Protein AF-A0A7M7PSG8-F1 (afdb_monomer)

Organism: Strongylocentrotus purpuratus (NCBI:txid7668)

Structure (mmCIF, N/CA/C/O backbone):
data_AF-A0A7M7PSG8-F1
#
_entry.id   AF-A0A7M7PSG8-F1
#
loop_
_atom_site.group_PDB
_atom_site.id
_atom_site.type_symbol
_atom_site.label_atom_id
_atom_site.label_alt_id
_atom_site.label_comp_id
_atom_site.label_asym_id
_atom_site.label_entity_id
_atom_site.label_seq_id
_atom_site.pdbx_PDB_ins_code
_atom_site.Cartn_x
_atom_site.Cartn_y
_atom_site.Cartn_z
_atom_site.occupancy
_atom_site.B_iso_or_equiv
_atom_site.auth_seq_id
_atom_site.auth_comp_id
_atom_site.auth_asym_id
_atom_site.auth_atom_id
_atom_site.pdbx_PDB_model_num
ATOM 1 N N . MET A 1 1 ? -43.883 -1.038 17.846 1.00 36.47 1 MET A N 1
ATOM 2 C CA . MET A 1 1 ? -43.974 -2.442 17.389 1.00 36.47 1 MET A CA 1
ATOM 3 C C . MET A 1 1 ? -43.883 -2.380 15.873 1.00 36.47 1 MET A C 1
ATOM 5 O O . MET A 1 1 ? -44.804 -1.857 15.279 1.00 36.47 1 MET A O 1
ATOM 9 N N . THR A 1 2 ? -42.788 -2.682 15.191 1.00 31.97 2 THR A N 1
ATOM 10 C CA . THR A 1 2 ? -41.686 -3.614 15.451 1.00 31.97 2 THR A CA 1
ATOM 11 C C . THR A 1 2 ? -40.400 -3.038 14.852 1.00 31.97 2 THR A C 1
ATOM 13 O O . THR A 1 2 ? -40.347 -2.702 13.673 1.00 31.97 2 THR A O 1
ATOM 16 N N . SER A 1 3 ? -39.379 -2.904 15.690 1.00 31.52 3 SER A N 1
ATOM 17 C CA . SER A 1 3 ? -37.982 -2.708 15.311 1.00 31.52 3 SER A CA 1
ATOM 18 C C . SER A 1 3 ? -37.489 -3.936 14.541 1.00 31.52 3 SER A C 1
ATOM 20 O O . SER A 1 3 ? -37.516 -5.030 15.099 1.00 31.52 3 SER A O 1
ATOM 22 N N . ASN A 1 4 ? -37.041 -3.755 13.297 1.00 33.62 4 ASN A N 1
ATOM 23 C CA . ASN A 1 4 ? -36.234 -4.738 12.568 1.00 33.62 4 ASN A CA 1
ATOM 24 C C . ASN A 1 4 ? -34.754 -4.514 12.930 1.00 33.62 4 ASN A C 1
ATOM 26 O O . ASN A 1 4 ? -34.226 -3.466 12.557 1.00 33.62 4 ASN A O 1
ATOM 30 N N . PRO A 1 5 ? -34.067 -5.443 13.619 1.00 39.59 5 PRO A N 1
ATOM 31 C CA . PRO A 1 5 ? -32.661 -5.297 13.981 1.00 39.59 5 PRO A CA 1
ATOM 32 C C . PRO A 1 5 ? -31.728 -6.161 13.105 1.00 39.59 5 PRO A C 1
ATOM 34 O O . PRO A 1 5 ? -30.773 -6.730 13.617 1.00 39.59 5 PRO A O 1
ATOM 37 N N . GLU A 1 6 ? -31.977 -6.280 11.793 1.00 35.78 6 GLU A N 1
ATOM 38 C CA . GLU A 1 6 ? -31.218 -7.200 10.911 1.00 35.78 6 GLU A CA 1
ATOM 39 C C . GLU A 1 6 ? -30.657 -6.572 9.618 1.00 35.78 6 GLU A C 1
ATOM 41 O O . GLU A 1 6 ? -30.537 -7.249 8.601 1.00 35.78 6 GLU A O 1
ATOM 46 N N . ASN A 1 7 ? -30.273 -5.288 9.609 1.00 33.50 7 ASN A N 1
ATOM 47 C CA . ASN A 1 7 ? -29.555 -4.742 8.443 1.00 33.50 7 ASN A CA 1
ATOM 48 C C . ASN A 1 7 ? -28.612 -3.567 8.749 1.00 33.50 7 ASN A C 1
ATOM 50 O O . ASN A 1 7 ? -28.699 -2.525 8.105 1.00 33.50 7 ASN A O 1
ATOM 54 N N . ASN A 1 8 ? -27.708 -3.710 9.722 1.00 37.94 8 ASN A N 1
ATOM 55 C CA . ASN A 1 8 ? -26.639 -2.723 9.922 1.00 37.94 8 ASN A CA 1
ATOM 56 C C . ASN A 1 8 ? 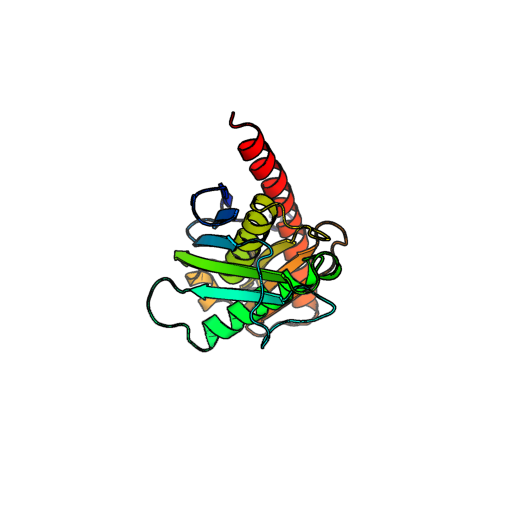-25.246 -3.363 9.896 1.00 37.94 8 ASN A C 1
ATOM 58 O O . ASN A 1 8 ? -24.502 -3.340 10.869 1.00 37.94 8 ASN A O 1
ATOM 62 N N . SER A 1 9 ? -24.897 -3.972 8.763 1.00 43.62 9 SER A N 1
ATOM 63 C CA . SER A 1 9 ? -23.499 -4.207 8.394 1.00 43.62 9 SER A CA 1
ATOM 64 C C . SER A 1 9 ? -23.164 -3.304 7.211 1.00 43.62 9 SER A C 1
ATOM 66 O O . SER A 1 9 ? -22.953 -3.776 6.091 1.00 43.62 9 SER A O 1
ATOM 68 N N . SER A 1 10 ? -23.210 -1.992 7.432 1.00 45.97 10 SER A N 1
ATOM 69 C CA . SER A 1 10 ? -22.807 -0.982 6.458 1.00 45.97 10 SER A CA 1
ATOM 70 C C . SER A 1 10 ? -21.2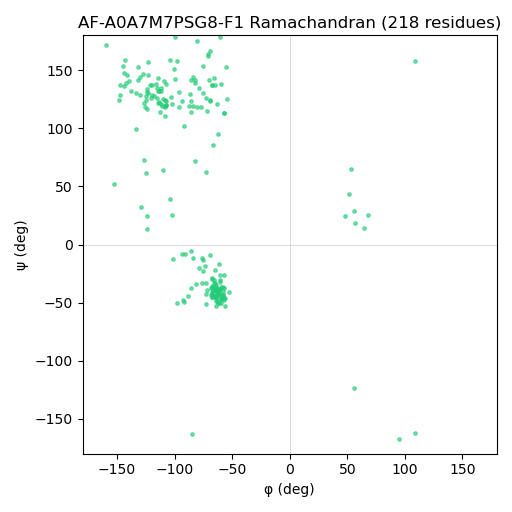97 -1.088 6.219 1.00 45.97 10 SER A C 1
ATOM 72 O O . SER A 1 10 ? -20.476 -0.408 6.824 1.00 45.97 10 SER A O 1
ATOM 74 N N . VAL A 1 11 ? -20.905 -1.975 5.299 1.00 58.72 11 VAL A N 1
ATOM 75 C CA . VAL A 1 11 ? -19.573 -1.969 4.672 1.00 58.72 11 VAL A CA 1
ATOM 76 C C . VAL A 1 11 ? -19.527 -0.788 3.697 1.00 58.72 11 VAL A C 1
ATOM 78 O O . VAL A 1 11 ? -19.460 -0.961 2.475 1.00 58.72 11 VAL A O 1
ATOM 81 N N . GLU A 1 12 ? -19.669 0.419 4.233 1.00 64.88 12 GLU A N 1
ATOM 82 C CA . GLU A 1 12 ? -19.549 1.669 3.498 1.00 64.88 12 GLU A CA 1
ATOM 83 C C . GLU A 1 12 ? -18.103 2.129 3.609 1.00 64.88 12 GLU A C 1
ATOM 85 O O . GLU A 1 12 ? -17.640 2.601 4.642 1.00 64.88 12 GLU A O 1
ATOM 90 N N . ILE A 1 13 ? -17.360 1.901 2.531 1.00 73.25 13 ILE A N 1
ATOM 91 C CA . ILE A 1 13 ? -16.012 2.433 2.378 1.00 73.25 13 ILE A CA 1
ATOM 92 C C . ILE A 1 13 ? -16.166 3.873 1.891 1.00 73.25 13 ILE A C 1
ATOM 94 O O . ILE A 1 13 ? -17.045 4.158 1.071 1.00 73.25 13 ILE A O 1
ATOM 98 N N . ARG A 1 14 ? -15.312 4.779 2.375 1.00 80.56 14 ARG A N 1
ATOM 99 C CA . ARG A 1 14 ? -15.268 6.161 1.884 1.00 80.56 14 ARG A CA 1
ATOM 100 C C . ARG A 1 14 ? -15.057 6.181 0.363 1.00 80.56 14 ARG A C 1
ATOM 102 O O . ARG A 1 14 ? -14.454 5.249 -0.174 1.00 80.56 14 ARG A O 1
ATOM 109 N N . PRO A 1 15 ? -15.521 7.230 -0.342 1.00 82.00 15 PRO A N 1
ATOM 110 C CA . PRO A 1 15 ? -15.367 7.314 -1.789 1.00 82.00 15 PRO A CA 1
ATOM 111 C C . PRO A 1 15 ? -13.898 7.155 -2.178 1.00 82.00 15 PRO A C 1
ATOM 113 O O . PRO A 1 15 ? -13.023 7.862 -1.670 1.00 82.00 15 PRO A O 1
ATOM 116 N N . ILE A 1 16 ? -13.651 6.195 -3.066 1.00 87.69 16 ILE A N 1
ATOM 117 C CA . ILE A 1 16 ? -12.320 5.865 -3.553 1.00 87.69 16 ILE A CA 1
ATOM 118 C C . ILE A 1 16 ? -12.094 6.599 -4.873 1.00 87.69 16 ILE A C 1
ATOM 120 O O . ILE A 1 16 ? -12.928 6.571 -5.778 1.00 87.69 16 ILE A O 1
ATOM 124 N N . GLY A 1 17 ? -10.952 7.265 -4.975 1.00 86.62 17 GLY A N 1
ATOM 125 C CA . GLY A 1 17 ? -10.461 7.909 -6.179 1.00 86.62 17 GLY A CA 1
ATOM 126 C C . GLY A 1 17 ? -9.047 7.440 -6.483 1.00 86.62 17 GLY A C 1
ATOM 127 O O . GLY A 1 17 ? -8.248 7.182 -5.586 1.00 86.62 17 GLY A O 1
ATOM 128 N N . SER A 1 18 ? -8.712 7.343 -7.763 1.00 86.44 18 SER A N 1
ATOM 129 C CA . SER A 1 18 ? -7.340 7.088 -8.180 1.00 86.44 18 SER A CA 1
ATOM 130 C C . SER A 1 18 ? -7.008 7.870 -9.431 1.00 86.44 18 SER A C 1
ATOM 132 O O . SER A 1 18 ? -7.805 7.919 -10.369 1.00 86.44 18 SER A O 1
ATOM 134 N N . LEU A 1 19 ? -5.803 8.418 -9.460 1.00 86.56 19 LEU A N 1
ATOM 135 C CA . LEU A 1 19 ? -5.201 9.010 -10.642 1.00 86.56 19 LEU A CA 1
ATOM 136 C C . LEU A 1 19 ? -3.908 8.251 -10.919 1.00 86.56 19 LEU A C 1
ATOM 138 O O . LEU A 1 19 ? -3.078 8.100 -10.032 1.00 86.56 19 LEU A O 1
ATOM 142 N N . GLN A 1 20 ? -3.744 7.743 -12.131 1.00 84.19 20 GLN A N 1
ATOM 143 C CA . GLN A 1 20 ? -2.541 7.019 -12.542 1.00 84.19 20 GLN A CA 1
ATOM 144 C C . GLN A 1 20 ? -1.667 7.912 -13.428 1.00 84.19 20 GLN A C 1
ATOM 146 O O . GLN A 1 20 ? -2.150 8.904 -13.977 1.00 84.19 20 GLN A O 1
ATOM 151 N N . SER A 1 21 ? -0.379 7.580 -13.528 1.00 81.00 21 SER A N 1
ATOM 152 C CA . SER A 1 21 ? 0.613 8.266 -14.371 1.00 81.00 21 SER A CA 1
ATOM 153 C C . SER A 1 21 ? 0.651 9.788 -14.166 1.00 81.00 21 SER A C 1
ATOM 155 O O . SER A 1 21 ? 0.703 10.568 -15.112 1.00 81.00 21 SER A O 1
ATOM 157 N N . CYS A 1 22 ? 0.605 10.231 -12.908 1.00 75.81 22 CYS A N 1
ATOM 158 C CA . CYS A 1 22 ? 0.579 11.654 -12.561 1.00 75.81 22 CYS A CA 1
ATOM 159 C C . CYS A 1 22 ? 1.945 12.345 -12.708 1.00 75.81 22 CYS A C 1
ATOM 161 O O . CYS A 1 22 ? 2.004 13.568 -12.820 1.00 75.81 22 CYS A O 1
ATOM 163 N N . ILE A 1 23 ? 3.044 11.585 -12.662 1.00 83.00 23 ILE A N 1
ATOM 164 C CA . ILE A 1 23 ? 4.414 12.104 -12.752 1.00 83.00 23 ILE A CA 1
ATOM 165 C C . ILE A 1 23 ? 5.108 11.486 -13.965 1.00 83.00 23 ILE A C 1
ATOM 167 O O . ILE A 1 23 ? 5.030 10.282 -14.168 1.00 83.00 23 ILE A O 1
ATOM 171 N N . SER A 1 24 ? 5.852 12.302 -14.715 1.00 78.00 24 SER A N 1
ATOM 172 C CA . SER A 1 24 ? 6.581 11.891 -15.924 1.00 78.00 24 SER A CA 1
ATOM 173 C C . SER A 1 24 ? 7.966 11.275 -15.689 1.00 78.00 24 SER A C 1
ATOM 175 O O . SER A 1 24 ? 8.571 10.777 -16.629 1.00 78.00 24 SER A O 1
ATOM 177 N N . LYS A 1 25 ? 8.517 11.366 -14.471 1.00 82.62 25 LYS A N 1
ATOM 178 C CA . LYS A 1 25 ? 9.878 10.888 -14.154 1.00 82.62 25 LYS A CA 1
ATOM 179 C C . LYS A 1 25 ? 9.950 9.418 -13.718 1.00 82.62 25 LYS A C 1
ATOM 181 O O . LYS A 1 25 ? 10.905 8.767 -14.122 1.00 82.62 25 LYS A O 1
ATOM 186 N N . PRO A 1 26 ? 9.064 8.922 -12.835 1.00 85.81 26 PRO A N 1
ATOM 187 C CA . PRO A 1 26 ? 9.038 7.511 -12.464 1.00 85.81 26 PRO A CA 1
ATOM 188 C C . PRO A 1 26 ? 8.424 6.669 -13.584 1.00 85.81 26 PRO A C 1
ATOM 190 O O . PRO A 1 26 ? 7.571 7.166 -14.318 1.00 85.81 26 PRO A O 1
ATOM 193 N N . ASP A 1 27 ? 8.797 5.393 -13.653 1.00 89.06 27 ASP A N 1
ATOM 194 C CA . ASP A 1 27 ? 8.242 4.440 -14.623 1.00 89.06 27 ASP A CA 1
ATOM 195 C C . ASP A 1 27 ? 6.753 4.166 -14.372 1.00 89.06 27 ASP A C 1
ATOM 197 O O . ASP A 1 27 ? 5.990 3.949 -15.308 1.00 89.06 27 ASP A O 1
ATOM 201 N N . GLY A 1 28 ? 6.321 4.233 -13.109 1.00 89.81 28 GLY A N 1
ATOM 202 C CA . GLY A 1 28 ? 4.907 4.222 -12.752 1.00 89.81 28 GLY A CA 1
ATOM 203 C C . GLY A 1 28 ? 4.600 5.170 -11.609 1.00 89.81 28 GLY A C 1
ATOM 204 O O . GLY A 1 28 ? 5.390 5.368 -10.684 1.00 89.81 28 GLY A O 1
ATOM 205 N N . SER A 1 29 ? 3.420 5.774 -11.651 1.00 92.31 29 SER A N 1
ATOM 206 C CA . SER A 1 29 ? 2.935 6.593 -10.543 1.00 92.31 29 SER A CA 1
ATOM 207 C C . SER A 1 29 ? 1.436 6.440 -10.367 1.00 92.31 29 SER A C 1
ATOM 209 O O . SER A 1 29 ? 0.697 6.233 -11.329 1.00 92.31 29 SER A O 1
ATOM 211 N N . ALA A 1 30 ? 0.984 6.542 -9.125 1.00 92.50 30 ALA A N 1
ATOM 212 C CA . ALA A 1 30 ? -0.427 6.540 -8.794 1.00 92.50 30 ALA A CA 1
ATOM 213 C C . ALA A 1 30 ? -0.681 7.421 -7.574 1.00 92.50 30 ALA A C 1
ATOM 215 O O . ALA A 1 30 ? 0.056 7.382 -6.593 1.00 92.50 30 ALA A O 1
ATOM 216 N N . VAL A 1 31 ? -1.743 8.209 -7.631 1.00 92.69 31 VAL A N 1
ATOM 217 C CA . VAL A 1 31 ? -2.348 8.867 -6.479 1.00 92.69 31 VAL A CA 1
ATOM 218 C C . VAL A 1 31 ? -3.595 8.077 -6.134 1.00 92.69 31 VAL A C 1
ATOM 220 O O . VAL A 1 31 ? -4.434 7.838 -7.001 1.00 92.69 31 VAL A O 1
ATOM 223 N N . PHE A 1 32 ? -3.704 7.669 -4.879 1.00 92.38 32 PHE A N 1
ATOM 224 C CA . PHE A 1 32 ? -4.887 7.022 -4.339 1.00 92.38 32 PHE A CA 1
ATOM 225 C C . PHE A 1 32 ? -5.498 7.933 -3.281 1.00 92.38 32 PHE A C 1
ATOM 227 O O . PHE A 1 32 ? -4.801 8.453 -2.404 1.00 92.38 32 PHE A O 1
ATOM 234 N N . THR A 1 33 ? -6.802 8.129 -3.390 1.00 90.88 33 THR A N 1
ATOM 235 C CA . THR A 1 33 ? -7.599 8.962 -2.504 1.00 90.88 33 THR A CA 1
ATOM 236 C C . THR A 1 33 ? -8.711 8.108 -1.929 1.00 90.88 33 THR A C 1
ATOM 238 O O . THR A 1 33 ? -9.416 7.414 -2.655 1.00 90.88 33 THR A O 1
ATOM 241 N N . GLN A 1 34 ? -8.865 8.156 -0.617 1.00 88.50 34 GLN A N 1
ATOM 242 C CA . GLN A 1 34 ? -9.886 7.432 0.114 1.00 88.50 34 GLN A CA 1
ATOM 243 C C . GLN A 1 34 ? -10.536 8.402 1.099 1.00 88.50 34 GLN A C 1
ATOM 245 O O . GLN A 1 34 ? -9.960 8.747 2.138 1.00 88.50 34 GLN A O 1
ATOM 250 N N . GLY A 1 35 ? -11.705 8.919 0.712 1.00 87.25 35 GLY A N 1
ATOM 251 C CA . GLY A 1 35 ? -12.292 10.103 1.339 1.00 87.25 35 GLY A CA 1
ATOM 252 C C . GLY A 1 35 ? -11.316 11.281 1.295 1.00 87.25 35 GLY A C 1
ATOM 253 O O . GLY A 1 35 ? -10.802 11.629 0.236 1.00 87.25 35 GLY A O 1
ATOM 254 N N . ASP A 1 36 ? -11.002 11.843 2.460 1.00 87.44 36 ASP A N 1
ATOM 255 C CA . ASP A 1 36 ? -10.055 12.958 2.590 1.00 87.44 36 ASP A CA 1
ATOM 256 C C . ASP A 1 36 ? -8.585 12.516 2.696 1.00 87.44 36 ASP A C 1
ATOM 258 O O . ASP A 1 36 ? -7.678 13.350 2.720 1.00 87.44 36 ASP A O 1
ATOM 262 N N . THR A 1 37 ? -8.315 11.209 2.769 1.00 89.88 37 THR A N 1
ATOM 263 C CA . THR A 1 37 ? -6.942 10.688 2.837 1.00 89.88 37 THR A CA 1
ATOM 264 C C . THR A 1 37 ? -6.400 10.532 1.432 1.00 89.88 37 THR A C 1
ATOM 266 O O . THR A 1 37 ? -6.988 9.825 0.622 1.00 89.88 37 THR A O 1
ATOM 269 N N . SER A 1 38 ? -5.271 11.164 1.132 1.00 92.12 38 SER A N 1
ATOM 270 C CA . SER A 1 38 ? -4.634 11.092 -0.184 1.00 92.12 38 SER A CA 1
ATOM 271 C C . SER A 1 38 ? -3.157 10.758 -0.051 1.00 92.12 38 SER A C 1
ATOM 273 O O . SER A 1 38 ? -2.414 11.416 0.686 1.00 92.12 38 SER A O 1
ATOM 275 N N . VAL A 1 39 ? -2.727 9.748 -0.800 1.00 93.94 39 VAL A N 1
ATOM 276 C CA . VAL A 1 39 ? -1.346 9.269 -0.836 1.00 93.94 39 VAL A CA 1
ATOM 277 C C . VAL A 1 39 ? -0.908 9.124 -2.284 1.00 93.94 39 VAL A C 1
ATOM 279 O O . VAL A 1 39 ? -1.665 8.691 -3.149 1.00 93.94 39 VAL A O 1
ATOM 282 N N . MET A 1 40 ? 0.340 9.485 -2.546 1.00 94.00 40 MET A N 1
ATOM 283 C CA . MET A 1 40 ? 0.977 9.335 -3.841 1.00 94.00 40 MET A CA 1
ATOM 284 C C . MET A 1 40 ? 2.067 8.279 -3.760 1.00 94.00 40 MET A C 1
ATOM 286 O O . MET A 1 40 ? 2.919 8.331 -2.881 1.00 94.00 40 MET A O 1
ATOM 290 N N . ALA A 1 41 ? 2.080 7.353 -4.705 1.00 94.44 41 ALA A N 1
ATOM 291 C CA . ALA A 1 41 ? 3.149 6.394 -4.889 1.00 94.44 41 ALA A CA 1
ATOM 292 C C . ALA A 1 41 ? 3.828 6.617 -6.242 1.00 94.44 41 ALA A C 1
ATOM 294 O O . ALA A 1 41 ? 3.180 6.848 -7.265 1.00 94.44 41 ALA A O 1
ATOM 295 N N . ALA A 1 42 ? 5.150 6.538 -6.235 1.00 94.00 42 ALA A N 1
ATOM 296 C CA . ALA A 1 42 ? 5.999 6.543 -7.411 1.00 94.00 42 ALA A CA 1
ATOM 297 C C . ALA A 1 42 ? 6.864 5.288 -7.375 1.00 94.00 42 ALA A C 1
ATOM 299 O O . ALA A 1 42 ? 7.467 4.976 -6.350 1.00 94.00 42 ALA A O 1
ATOM 300 N N . VAL A 1 43 ? 6.916 4.578 -8.487 1.00 93.50 43 VAL A N 1
ATOM 301 C CA . VAL A 1 43 ? 7.690 3.358 -8.649 1.00 93.50 43 VAL A CA 1
ATOM 302 C C . VAL A 1 43 ? 8.724 3.608 -9.727 1.00 93.50 43 VAL A C 1
ATOM 304 O O . VAL A 1 43 ? 8.406 4.058 -10.828 1.00 93.50 43 VAL A O 1
ATOM 307 N N . TYR A 1 44 ? 9.964 3.316 -9.377 1.00 90.62 44 TYR A N 1
ATOM 308 C CA . TYR A 1 44 ? 11.081 3.249 -10.294 1.00 90.62 44 TYR A CA 1
ATOM 309 C C . TYR A 1 44 ? 11.330 1.770 -10.551 1.00 90.62 44 TYR A C 1
ATOM 311 O O . TYR A 1 44 ? 11.504 0.983 -9.611 1.00 90.62 44 TYR A O 1
ATOM 319 N N . GLY A 1 45 ? 11.226 1.408 -11.823 1.00 76.56 45 GLY A N 1
ATOM 320 C CA . GLY A 1 45 ? 11.299 0.053 -12.331 1.00 76.56 45 GLY A CA 1
ATOM 321 C C . GLY A 1 45 ? 12.640 -0.610 -12.032 1.00 76.56 45 GLY A C 1
ATOM 322 O O . GLY A 1 45 ? 13.521 -0.001 -11.422 1.00 76.56 45 GLY A O 1
ATOM 323 N N . PRO A 1 46 ? 12.797 -1.883 -12.428 1.00 77.50 46 PRO A N 1
ATOM 324 C CA . PRO A 1 46 ? 13.970 -2.677 -12.091 1.00 77.50 46 PRO A CA 1
ATOM 325 C C . PRO A 1 46 ? 15.236 -2.059 -12.700 1.00 77.50 46 PRO A C 1
ATOM 327 O O . PRO A 1 46 ? 15.570 -2.294 -13.858 1.00 77.50 46 PRO A O 1
ATOM 330 N N . GLY A 1 47 ? 15.929 -1.252 -11.902 1.00 82.12 47 GLY A N 1
ATOM 331 C CA . GLY A 1 47 ? 17.185 -0.600 -12.248 1.00 82.12 47 GLY A CA 1
ATOM 332 C C . GLY A 1 47 ? 18.388 -1.343 -11.679 1.00 82.12 47 GLY A C 1
ATOM 333 O O . GLY A 1 47 ? 18.248 -2.338 -10.963 1.00 82.12 47 GLY A O 1
ATOM 334 N N . ASP A 1 48 ? 19.584 -0.836 -11.973 1.00 74.88 48 ASP A N 1
ATOM 335 C CA . ASP A 1 48 ? 20.822 -1.395 -11.435 1.00 74.88 48 ASP A CA 1
ATOM 336 C C . ASP A 1 48 ? 20.940 -1.134 -9.934 1.00 74.88 48 ASP A C 1
ATOM 338 O O . ASP A 1 48 ? 20.929 0.008 -9.458 1.00 74.88 48 ASP A O 1
ATOM 342 N N . VAL A 1 49 ? 21.114 -2.213 -9.174 1.00 76.94 49 VAL A N 1
ATOM 343 C CA . VAL A 1 49 ? 21.307 -2.116 -7.733 1.00 76.94 49 VAL A CA 1
ATOM 344 C C . VAL A 1 49 ? 22.778 -1.852 -7.410 1.00 76.94 49 VAL A C 1
ATOM 346 O O . VAL A 1 49 ? 23.699 -2.384 -8.034 1.00 76.94 49 VAL A O 1
ATOM 349 N N . LYS A 1 50 ? 23.033 -1.052 -6.370 1.00 73.00 50 LYS A N 1
ATOM 350 C CA . LYS A 1 50 ? 24.399 -0.886 -5.853 1.00 73.00 50 LYS A CA 1
ATOM 351 C C . LYS A 1 50 ? 24.937 -2.251 -5.403 1.00 73.00 50 LYS A C 1
ATOM 353 O O . LYS A 1 50 ? 24.224 -2.952 -4.682 1.00 73.00 50 LYS A O 1
ATOM 358 N N . PRO A 1 51 ? 26.207 -2.591 -5.697 1.00 64.81 51 PRO A N 1
ATOM 359 C CA . PRO A 1 51 ? 26.764 -3.922 -5.432 1.00 64.81 51 PRO A CA 1
ATOM 360 C C . PRO A 1 51 ? 26.673 -4.328 -3.955 1.00 64.81 51 PRO A C 1
ATOM 362 O O . PRO A 1 51 ? 26.544 -5.501 -3.638 1.00 64.81 51 PRO A O 1
ATOM 365 N N . ASN A 1 52 ? 26.646 -3.352 -3.043 1.00 71.75 52 ASN A N 1
ATOM 366 C CA . ASN A 1 52 ? 26.558 -3.586 -1.602 1.00 71.75 52 ASN A CA 1
ATOM 367 C C . ASN A 1 52 ? 25.156 -4.003 -1.103 1.00 71.75 52 ASN A C 1
ATOM 369 O O . ASN A 1 52 ? 25.005 -4.405 0.045 1.00 71.75 52 ASN A O 1
ATOM 373 N N . LYS A 1 53 ? 24.113 -3.848 -1.928 1.00 69.81 53 LYS A N 1
ATOM 374 C CA . LYS A 1 53 ? 22.721 -4.241 -1.629 1.00 69.81 53 LYS A CA 1
ATOM 375 C C . LYS A 1 53 ? 22.154 -5.190 -2.690 1.00 69.81 53 LYS A C 1
ATOM 377 O O . LYS A 1 53 ? 20.940 -5.388 -2.754 1.00 69.81 53 LYS A O 1
ATOM 382 N N . ALA A 1 54 ? 23.028 -5.728 -3.539 1.00 68.12 54 ALA A N 1
ATOM 383 C CA . ALA A 1 54 ? 22.654 -6.637 -4.601 1.00 68.12 54 ALA A CA 1
ATOM 384 C C . ALA A 1 54 ? 22.378 -8.020 -4.025 1.00 68.12 54 ALA A C 1
ATOM 386 O O . ALA A 1 54 ? 23.275 -8.660 -3.478 1.00 68.12 54 ALA A O 1
ATOM 387 N N . LEU A 1 55 ? 21.145 -8.490 -4.176 1.00 74.25 55 LEU A N 1
ATOM 388 C CA . LEU A 1 55 ? 20.834 -9.898 -3.999 1.00 74.25 55 LEU A CA 1
ATOM 389 C C . LEU A 1 55 ? 21.074 -10.602 -5.339 1.00 74.25 55 LEU A C 1
ATOM 391 O O . LEU A 1 55 ? 20.638 -10.137 -6.394 1.00 74.25 55 LEU A O 1
ATOM 395 N N . MET A 1 56 ? 21.829 -11.700 -5.307 1.00 69.12 56 MET A N 1
ATOM 396 C CA . MET A 1 56 ? 22.197 -12.431 -6.525 1.00 69.12 56 MET A CA 1
ATOM 397 C C . MET A 1 56 ? 21.003 -13.196 -7.108 1.00 69.12 56 MET A C 1
ATOM 399 O O . MET A 1 56 ? 20.860 -13.261 -8.325 1.00 69.12 56 MET A O 1
ATOM 403 N N . ASP A 1 57 ? 20.113 -13.682 -6.238 1.00 76.88 57 ASP A N 1
ATOM 404 C CA . ASP A 1 57 ? 19.010 -14.575 -6.612 1.00 76.88 57 ASP A CA 1
ATOM 405 C C . ASP A 1 57 ? 17.648 -13.870 -6.731 1.00 76.88 57 ASP A C 1
ATOM 407 O O . ASP A 1 57 ? 16.680 -14.467 -7.204 1.00 76.88 57 ASP A O 1
ATOM 411 N N . LYS A 1 58 ? 17.534 -12.620 -6.260 1.00 80.31 58 LYS A N 1
ATOM 412 C CA . LYS A 1 58 ? 16.263 -11.881 -6.177 1.00 80.31 58 LYS A CA 1
ATOM 413 C C . LYS A 1 58 ? 16.455 -10.391 -6.439 1.00 80.31 58 LYS A C 1
ATOM 415 O O . LYS A 1 58 ? 17.518 -9.845 -6.158 1.00 80.31 58 LYS A O 1
ATOM 420 N N . ALA A 1 59 ? 15.404 -9.731 -6.911 1.00 82.75 59 ALA A N 1
ATOM 421 C CA . ALA A 1 59 ? 15.335 -8.278 -6.961 1.00 82.75 59 ALA A CA 1
ATOM 422 C C . ALA A 1 59 ? 15.279 -7.676 -5.547 1.00 82.75 59 ALA A C 1
ATOM 424 O O . ALA A 1 59 ? 14.530 -8.151 -4.689 1.00 82.75 59 ALA A O 1
ATOM 425 N N . THR A 1 60 ? 16.030 -6.602 -5.315 1.00 85.56 60 THR A N 1
ATOM 426 C CA . THR A 1 60 ? 15.998 -5.855 -4.052 1.00 85.56 60 THR A CA 1
ATOM 427 C C . THR A 1 60 ? 14.854 -4.843 -4.082 1.00 85.56 60 THR A C 1
ATOM 429 O O . THR A 1 60 ? 14.850 -3.934 -4.910 1.00 85.56 60 THR A O 1
ATOM 432 N N . VAL A 1 61 ? 13.896 -4.960 -3.160 1.00 89.25 61 VAL A N 1
ATOM 433 C CA . VAL A 1 61 ? 12.780 -4.009 -3.038 1.00 89.25 61 VAL A CA 1
ATOM 434 C C . VAL A 1 61 ? 13.103 -2.964 -1.971 1.00 89.25 61 VAL A C 1
ATOM 436 O O . VAL A 1 61 ? 13.267 -3.278 -0.783 1.00 89.25 61 VAL A O 1
ATOM 439 N N . THR A 1 62 ? 13.174 -1.698 -2.376 1.00 90.25 62 THR A N 1
ATOM 440 C CA . THR A 1 62 ? 13.287 -0.576 -1.441 1.00 90.25 62 THR A CA 1
ATOM 441 C C . THR A 1 62 ? 11.986 0.194 -1.422 1.00 90.25 62 THR A C 1
ATOM 443 O O . THR A 1 62 ? 11.542 0.699 -2.442 1.00 90.25 62 THR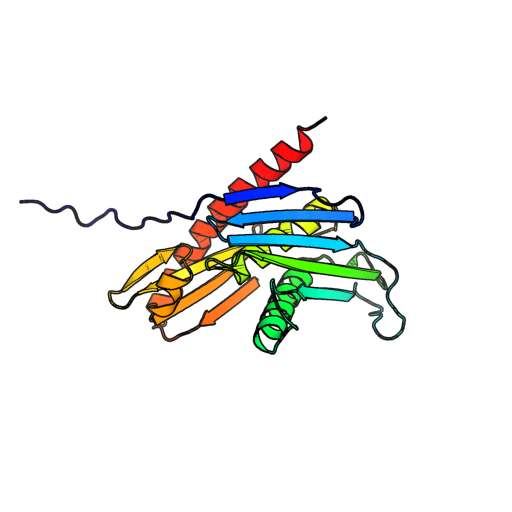 A O 1
ATOM 446 N N . VAL A 1 63 ? 11.401 0.352 -0.240 1.00 92.62 63 VAL A N 1
ATOM 447 C CA . VAL A 1 63 ? 10.313 1.309 -0.032 1.00 92.62 63 VAL A CA 1
ATOM 448 C C . VAL A 1 63 ? 10.861 2.476 0.767 1.00 92.62 63 VAL A C 1
ATOM 450 O O . VAL A 1 63 ? 11.633 2.254 1.695 1.00 92.62 63 VAL A O 1
ATOM 453 N N . THR A 1 64 ? 10.492 3.700 0.401 1.00 92.31 64 THR A N 1
ATOM 454 C CA . THR A 1 64 ? 10.766 4.912 1.182 1.00 92.31 64 THR A CA 1
ATOM 455 C C . THR A 1 64 ? 9.453 5.619 1.467 1.00 92.31 64 THR A C 1
ATOM 457 O O . THR A 1 64 ? 8.791 6.080 0.535 1.00 92.31 64 THR A O 1
ATOM 460 N N . TYR A 1 65 ? 9.091 5.728 2.745 1.00 92.50 65 TYR A N 1
ATOM 461 C CA . TYR A 1 65 ? 7.914 6.489 3.161 1.00 92.50 65 TYR A CA 1
ATOM 462 C C . TYR A 1 65 ? 8.301 7.925 3.525 1.00 92.50 65 TYR A C 1
ATOM 464 O O . TYR A 1 65 ? 9.145 8.157 4.401 1.00 92.50 65 TYR A O 1
ATOM 472 N N . LYS A 1 66 ? 7.661 8.891 2.867 1.00 91.12 66 LYS A N 1
ATOM 473 C CA . LYS A 1 66 ? 7.840 10.321 3.100 1.00 91.12 66 LYS A CA 1
ATOM 474 C C . LYS A 1 66 ? 6.560 10.922 3.693 1.00 91.12 66 LYS A C 1
ATOM 476 O O . LYS A 1 66 ? 5.539 10.967 3.000 1.00 91.12 66 LYS A O 1
ATOM 481 N N . PRO A 1 67 ? 6.599 11.396 4.951 1.00 88.56 67 PRO A N 1
ATOM 482 C CA . PRO A 1 67 ? 5.458 12.071 5.557 1.00 88.56 67 PRO A CA 1
ATOM 483 C C . PRO A 1 67 ? 5.215 13.442 4.909 1.00 88.56 67 PRO A C 1
ATOM 485 O O . PRO A 1 67 ? 6.081 13.986 4.215 1.00 88.56 67 PRO A O 1
ATOM 488 N N . LYS A 1 68 ? 4.042 14.031 5.172 1.00 85.19 68 LYS A N 1
ATOM 489 C CA . LYS A 1 68 ? 3.685 15.375 4.687 1.00 85.19 68 LYS A CA 1
ATOM 490 C C . LYS A 1 68 ? 4.604 16.465 5.253 1.00 85.19 68 LYS A C 1
ATOM 492 O O . LYS A 1 68 ? 4.951 17.413 4.554 1.00 85.19 68 LYS A O 1
ATOM 497 N N . ILE A 1 69 ? 4.970 16.351 6.532 1.00 82.75 69 ILE A N 1
ATOM 498 C CA . ILE A 1 69 ? 5.777 17.336 7.261 1.00 82.75 69 ILE A CA 1
ATOM 499 C C . ILE A 1 69 ? 6.805 16.596 8.119 1.00 82.75 69 ILE A C 1
ATOM 501 O O . ILE A 1 69 ? 6.452 15.695 8.875 1.00 82.75 69 ILE A O 1
ATOM 505 N N . GLY A 1 70 ? 8.064 17.027 8.050 1.00 77.19 70 GLY A N 1
ATOM 506 C CA . GLY A 1 70 ? 9.128 16.560 8.938 1.00 77.19 70 GLY A CA 1
ATOM 507 C C . GLY A 1 70 ? 9.975 15.416 8.381 1.00 77.19 70 GLY A C 1
ATOM 508 O O . GLY A 1 70 ? 9.971 15.117 7.189 1.00 77.19 70 GLY A O 1
ATOM 509 N N . ILE A 1 71 ? 10.767 14.819 9.272 1.00 78.88 71 ILE A N 1
ATOM 510 C CA . ILE A 1 71 ? 11.698 13.725 8.977 1.00 78.88 71 ILE A CA 1
ATOM 511 C C . ILE A 1 71 ? 11.034 12.410 9.393 1.00 78.88 71 ILE A C 1
ATOM 513 O O . ILE A 1 71 ? 10.367 12.365 10.424 1.00 78.88 71 ILE A O 1
ATOM 517 N N . SER A 1 72 ? 11.241 11.337 8.625 1.00 79.50 72 SER A N 1
ATOM 518 C CA . SER A 1 72 ? 10.702 10.009 8.940 1.00 79.50 72 SER A CA 1
ATOM 519 C C . SER A 1 72 ? 11.160 9.537 10.326 1.00 79.50 72 SER A C 1
ATOM 521 O O . SER A 1 72 ? 12.347 9.273 10.554 1.00 79.50 72 SER A O 1
ATOM 523 N N . GLY A 1 73 ? 10.207 9.427 11.251 1.00 84.56 73 GLY A N 1
ATOM 524 C CA . GLY A 1 73 ? 10.411 8.938 12.604 1.00 84.56 73 GLY A CA 1
ATOM 525 C C . GLY A 1 73 ? 10.345 7.414 12.691 1.00 84.56 73 GLY A C 1
ATOM 526 O O . GLY A 1 73 ? 10.462 6.681 11.706 1.00 84.56 73 GLY A O 1
ATOM 527 N N . VAL A 1 74 ? 10.174 6.907 13.913 1.00 86.81 74 VAL A N 1
ATOM 528 C CA . VAL A 1 74 ? 10.086 5.459 14.176 1.00 86.81 74 VAL A CA 1
ATOM 529 C C . VAL A 1 74 ? 8.793 4.869 13.606 1.00 86.81 74 VAL A C 1
ATOM 531 O O . VAL A 1 74 ? 8.814 3.762 13.068 1.00 86.81 74 VAL A O 1
ATOM 534 N N . ARG A 1 75 ? 7.682 5.615 13.678 1.00 84.06 75 ARG A N 1
ATOM 535 C CA . ARG A 1 75 ? 6.374 5.176 13.170 1.00 84.06 75 ARG A CA 1
ATOM 536 C C . ARG A 1 75 ? 6.385 5.060 11.650 1.00 84.06 75 ARG A C 1
ATOM 538 O O . ARG A 1 75 ? 5.976 4.037 11.114 1.00 84.06 75 ARG A O 1
ATOM 545 N N . GLU A 1 76 ? 6.939 6.055 10.969 1.00 87.81 76 GLU A N 1
ATOM 546 C CA . GLU A 1 76 ? 7.052 6.091 9.510 1.00 87.81 76 GLU A CA 1
ATOM 547 C C . GLU A 1 76 ? 7.965 4.970 9.008 1.00 87.81 76 GLU A C 1
ATOM 549 O O . GLU A 1 76 ? 7.641 4.303 8.030 1.00 87.81 76 GLU A O 1
ATOM 554 N N . LYS A 1 77 ? 9.062 4.677 9.720 1.00 88.81 77 LYS A N 1
ATOM 555 C CA . LYS A 1 77 ? 9.912 3.515 9.414 1.00 88.81 77 LYS A CA 1
ATOM 556 C C . LYS A 1 77 ? 9.194 2.179 9.617 1.00 88.81 77 LYS A C 1
ATOM 558 O O . LYS A 1 77 ? 9.485 1.227 8.896 1.00 88.81 77 LYS A O 1
ATOM 563 N N . ALA A 1 78 ? 8.287 2.077 10.588 1.00 89.75 78 ALA A N 1
ATOM 564 C CA . ALA A 1 78 ? 7.475 0.876 10.771 1.00 89.75 78 ALA A CA 1
ATOM 565 C C . ALA A 1 78 ? 6.479 0.693 9.612 1.00 89.75 78 ALA A C 1
ATOM 567 O O . ALA A 1 78 ? 6.380 -0.410 9.075 1.00 89.75 78 ALA A O 1
ATOM 568 N N . LEU A 1 79 ? 5.822 1.775 9.175 1.00 89.06 79 LEU A N 1
ATOM 569 C CA . LEU A 1 79 ? 4.965 1.779 7.983 1.00 89.06 79 LEU A CA 1
ATOM 570 C C . LEU A 1 79 ? 5.760 1.399 6.729 1.00 89.06 79 LEU A C 1
ATOM 572 O O . LEU A 1 79 ? 5.346 0.518 5.982 1.00 89.06 79 LEU A O 1
ATOM 576 N N . GLU A 1 80 ? 6.940 1.991 6.541 1.00 91.88 80 GLU A N 1
ATOM 577 C CA . GLU A 1 80 ? 7.833 1.680 5.424 1.00 91.88 80 GLU A CA 1
ATOM 578 C C . GLU A 1 80 ? 8.190 0.191 5.381 1.00 91.88 80 GLU A C 1
ATOM 580 O O . GLU A 1 80 ? 8.111 -0.429 4.323 1.00 91.88 80 GLU A O 1
ATOM 585 N N . ARG A 1 81 ? 8.552 -0.407 6.524 1.00 91.69 81 ARG A N 1
ATOM 586 C CA . ARG A 1 81 ? 8.845 -1.846 6.611 1.00 91.69 81 ARG A CA 1
ATOM 587 C C . ARG A 1 81 ? 7.631 -2.696 6.260 1.00 91.69 81 ARG A C 1
ATOM 589 O O . ARG A 1 81 ? 7.780 -3.704 5.582 1.00 91.69 81 ARG A O 1
ATOM 596 N N . MET A 1 82 ? 6.442 -2.298 6.697 1.00 91.81 82 MET A N 1
ATOM 597 C CA . MET A 1 82 ? 5.221 -3.045 6.413 1.00 91.81 82 MET A CA 1
ATOM 598 C C . MET A 1 82 ? 4.857 -3.005 4.929 1.00 91.81 82 MET A C 1
ATOM 600 O O . MET A 1 82 ? 4.575 -4.048 4.338 1.00 91.81 82 MET A O 1
ATOM 604 N N . ILE A 1 83 ? 4.931 -1.824 4.312 1.00 92.62 83 ILE A N 1
ATOM 605 C CA . ILE A 1 83 ? 4.711 -1.659 2.872 1.00 92.62 83 ILE A CA 1
ATOM 606 C C . ILE A 1 83 ? 5.777 -2.445 2.102 1.00 92.62 83 ILE A C 1
ATOM 608 O O . ILE A 1 83 ? 5.437 -3.190 1.191 1.00 92.62 83 ILE A O 1
ATOM 612 N N . ARG A 1 84 ? 7.049 -2.371 2.518 1.00 92.81 84 ARG A N 1
ATOM 613 C CA . ARG A 1 84 ? 8.151 -3.141 1.922 1.00 92.81 84 ARG A CA 1
ATOM 614 C C . ARG A 1 84 ? 7.892 -4.639 1.948 1.00 92.81 84 ARG A C 1
ATOM 616 O O . ARG A 1 84 ? 7.937 -5.254 0.892 1.00 92.81 84 ARG A O 1
ATOM 623 N N . ASN A 1 85 ? 7.573 -5.202 3.110 1.00 91.88 85 ASN A N 1
ATOM 624 C CA . ASN A 1 85 ? 7.309 -6.634 3.251 1.00 91.88 85 ASN A CA 1
ATOM 625 C C . ASN A 1 85 ? 6.102 -7.069 2.402 1.00 91.88 85 ASN A C 1
ATOM 627 O O . ASN A 1 85 ? 6.119 -8.136 1.789 1.00 91.88 85 ASN A O 1
ATOM 631 N N . THR A 1 86 ? 5.069 -6.222 2.336 1.00 91.62 86 THR A N 1
ATOM 632 C CA . THR A 1 86 ? 3.880 -6.467 1.509 1.00 91.62 86 THR A CA 1
ATOM 633 C C . THR A 1 86 ? 4.258 -6.486 0.027 1.00 91.62 86 THR A C 1
ATOM 635 O O . THR A 1 86 ? 4.009 -7.476 -0.653 1.00 91.62 86 THR A O 1
ATOM 638 N N . CYS A 1 87 ? 4.934 -5.447 -0.472 1.00 90.12 87 CYS A N 1
ATOM 639 C CA . CYS A 1 87 ? 5.371 -5.364 -1.866 1.00 90.12 87 CYS A CA 1
ATOM 640 C C . CYS A 1 87 ? 6.355 -6.483 -2.239 1.00 90.12 87 CYS A C 1
ATOM 642 O O . CYS A 1 87 ? 6.238 -7.057 -3.315 1.00 90.12 87 CYS A O 1
ATOM 644 N N . GLU A 1 88 ? 7.291 -6.838 -1.359 1.00 89.06 88 GLU A N 1
ATOM 645 C CA . GLU A 1 88 ? 8.266 -7.911 -1.596 1.00 89.06 88 GLU A CA 1
ATOM 646 C C . GLU A 1 88 ? 7.603 -9.288 -1.741 1.00 89.06 88 GLU A C 1
ATOM 648 O O . GLU A 1 88 ? 8.039 -10.101 -2.555 1.00 89.06 88 GLU A O 1
ATOM 653 N N . THR A 1 89 ? 6.521 -9.540 -0.998 1.00 88.62 89 THR A N 1
ATOM 654 C CA . THR A 1 89 ? 5.757 -10.798 -1.088 1.00 88.62 89 THR A CA 1
ATOM 655 C C . THR A 1 89 ? 5.038 -10.929 -2.435 1.00 88.62 89 THR A C 1
ATOM 657 O O . THR A 1 89 ? 4.941 -12.023 -3.001 1.00 88.62 89 THR A O 1
ATOM 660 N N . VAL A 1 90 ? 4.563 -9.797 -2.953 1.00 88.56 90 VAL A N 1
ATOM 661 C CA . VAL A 1 90 ? 3.711 -9.692 -4.143 1.00 88.56 90 VAL A CA 1
ATOM 662 C C . VAL A 1 90 ? 4.527 -9.636 -5.428 1.00 88.56 90 VAL A C 1
ATOM 664 O O . VAL A 1 90 ? 4.137 -10.204 -6.449 1.00 88.56 90 VAL A O 1
ATOM 667 N N . LEU A 1 91 ? 5.672 -8.958 -5.388 1.00 87.56 91 LEU A N 1
ATOM 668 C CA . LEU A 1 91 ? 6.571 -8.830 -6.523 1.00 87.56 91 LEU A CA 1
ATOM 669 C C . LEU A 1 91 ? 7.203 -10.177 -6.867 1.00 87.56 91 LEU A C 1
ATOM 671 O O . LEU A 1 91 ? 7.672 -10.926 -6.004 1.00 87.56 91 LEU A O 1
ATOM 675 N N . LEU A 1 92 ? 7.273 -10.479 -8.163 1.00 84.31 92 LEU A N 1
ATOM 676 C CA . LEU A 1 92 ? 7.967 -11.666 -8.640 1.00 84.31 92 LEU A CA 1
ATOM 677 C C . LEU A 1 92 ? 9.473 -11.379 -8.747 1.00 84.31 92 LEU A C 1
ATOM 679 O O . LEU A 1 92 ? 10.044 -11.248 -9.828 1.00 84.31 92 LEU A O 1
ATOM 683 N N . THR A 1 93 ? 10.121 -11.275 -7.586 1.00 79.31 93 THR A N 1
ATOM 684 C CA . THR A 1 93 ? 11.538 -10.894 -7.447 1.00 79.31 93 THR A CA 1
ATOM 685 C C . THR A 1 93 ? 12.515 -11.854 -8.129 1.00 79.31 93 THR A C 1
ATOM 687 O O . THR A 1 93 ? 13.651 -11.474 -8.392 1.00 79.31 93 THR A O 1
ATOM 690 N N . THR A 1 94 ? 12.089 -13.072 -8.467 1.00 80.00 94 THR A N 1
ATOM 691 C CA . THR A 1 94 ? 12.896 -14.077 -9.177 1.00 80.00 94 THR A CA 1
ATOM 692 C C . THR A 1 94 ? 13.103 -13.771 -10.659 1.00 80.00 94 THR A C 1
ATOM 694 O O . THR A 1 94 ? 14.006 -14.338 -11.263 1.00 80.00 94 THR A O 1
ATOM 697 N N . LEU A 1 95 ? 12.281 -12.906 -11.267 1.00 79.31 95 LEU A N 1
ATOM 698 C CA . LEU A 1 95 ? 12.422 -12.560 -12.688 1.00 79.31 95 LEU A CA 1
ATOM 699 C C . LEU A 1 95 ? 13.545 -11.552 -12.961 1.00 79.31 95 LEU A C 1
ATOM 701 O O . LEU A 1 95 ? 14.026 -11.481 -14.088 1.00 79.31 95 LEU A O 1
ATOM 705 N N . PHE A 1 96 ? 13.976 -10.797 -11.946 1.00 75.94 96 PHE A N 1
ATOM 706 C CA . PHE A 1 96 ? 14.955 -9.717 -12.098 1.00 75.94 96 PHE A CA 1
ATOM 707 C C . PHE A 1 96 ? 16.130 -9.883 -11.120 1.00 75.94 96 PHE A C 1
ATOM 709 O O . PHE A 1 96 ? 16.230 -9.151 -10.130 1.00 75.94 96 PHE A O 1
ATOM 716 N N . PRO A 1 97 ? 17.026 -10.862 -11.349 1.00 78.19 97 PRO A N 1
ATOM 717 C CA . PRO A 1 97 ? 18.216 -11.020 -10.521 1.00 78.19 97 PRO A CA 1
ATOM 718 C C . PRO A 1 97 ? 19.134 -9.801 -10.677 1.00 78.19 97 PRO A C 1
ATOM 720 O O . PRO A 1 97 ? 19.375 -9.341 -11.793 1.00 78.19 97 PRO A O 1
ATOM 723 N N . ARG A 1 98 ? 19.693 -9.308 -9.563 1.00 81.38 98 ARG A N 1
ATOM 724 C CA . ARG A 1 98 ? 20.555 -8.105 -9.499 1.00 81.38 98 ARG A CA 1
ATOM 725 C C . ARG A 1 98 ? 19.874 -6.776 -9.860 1.00 81.38 98 ARG A C 1
ATOM 727 O O . ARG A 1 98 ? 20.570 -5.778 -10.027 1.00 81.38 98 ARG A O 1
ATOM 734 N N . SER A 1 99 ? 18.548 -6.731 -9.922 1.00 85.00 99 SER A N 1
ATOM 735 C CA . SER A 1 99 ? 17.809 -5.477 -10.098 1.00 85.00 99 SER A CA 1
ATOM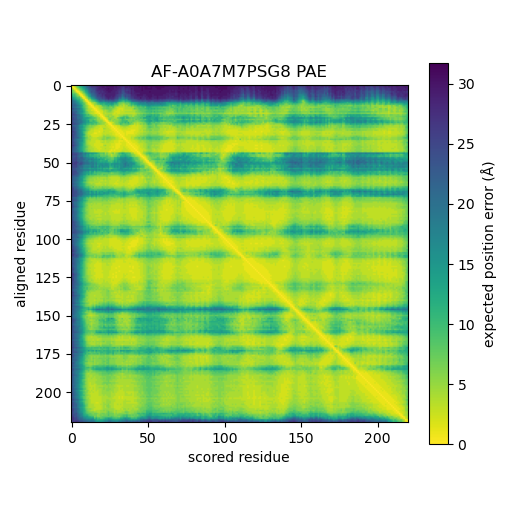 736 C C . SER A 1 99 ? 17.296 -4.930 -8.769 1.00 85.00 99 SER A C 1
ATOM 738 O O . SER A 1 99 ? 17.104 -5.677 -7.806 1.00 85.00 99 SER A O 1
ATOM 740 N N . SER A 1 100 ? 17.026 -3.629 -8.716 1.00 87.38 100 SER A N 1
ATOM 741 C CA . SER A 1 100 ? 16.291 -3.004 -7.616 1.00 87.38 100 SER A CA 1
ATOM 742 C C . SER A 1 100 ? 15.037 -2.302 -8.093 1.00 87.38 100 SER A C 1
ATOM 744 O O . SER A 1 100 ? 15.075 -1.589 -9.091 1.00 87.38 100 SER A O 1
ATOM 746 N N . VAL A 1 101 ? 13.953 -2.481 -7.343 1.00 90.12 101 VAL A N 1
ATOM 747 C CA . VAL A 1 101 ? 12.700 -1.743 -7.518 1.00 90.12 101 VAL A CA 1
ATOM 748 C C . VAL A 1 101 ? 12.567 -0.784 -6.347 1.00 90.12 101 VAL A C 1
ATOM 750 O O . VAL A 1 101 ? 12.514 -1.216 -5.189 1.00 90.12 101 VAL A O 1
ATOM 753 N N . ASP A 1 102 ? 12.509 0.509 -6.651 1.00 91.81 102 ASP A N 1
ATOM 754 C CA . ASP A 1 102 ? 12.405 1.558 -5.644 1.00 91.81 102 ASP A CA 1
ATOM 755 C C . ASP A 1 102 ? 10.998 2.166 -5.667 1.00 91.81 102 ASP A C 1
ATOM 757 O O . ASP A 1 102 ? 10.552 2.743 -6.657 1.00 91.81 102 ASP A O 1
ATOM 761 N N . ILE A 1 103 ? 10.291 2.048 -4.546 1.00 93.31 103 ILE A N 1
ATOM 762 C CA . ILE A 1 103 ? 8.929 2.543 -4.351 1.00 93.31 103 ILE A CA 1
ATOM 763 C C . ILE A 1 103 ? 8.984 3.705 -3.363 1.00 93.31 103 ILE A C 1
ATOM 765 O O . ILE A 1 103 ? 9.388 3.554 -2.208 1.00 93.31 103 ILE A O 1
ATOM 769 N N . ILE A 1 104 ? 8.562 4.882 -3.798 1.00 93.62 104 ILE A N 1
ATOM 770 C CA . ILE A 1 104 ? 8.471 6.076 -2.963 1.00 93.62 104 ILE A CA 1
ATOM 771 C C . ILE A 1 104 ? 7.001 6.350 -2.695 1.00 93.62 104 ILE A C 1
ATOM 773 O O . ILE A 1 104 ? 6.237 6.598 -3.623 1.00 93.62 104 ILE A O 1
ATOM 777 N N . VAL A 1 105 ? 6.621 6.339 -1.422 1.00 94.25 105 VAL A N 1
ATOM 778 C CA . VAL A 1 105 ? 5.271 6.685 -0.979 1.00 94.25 105 VAL A CA 1
ATOM 779 C C . VAL A 1 105 ? 5.332 8.042 -0.292 1.00 94.25 105 VAL A C 1
ATOM 781 O O . VAL A 1 105 ? 6.059 8.214 0.683 1.00 94.25 105 VAL A O 1
ATOM 784 N N . GLN A 1 106 ? 4.592 9.007 -0.821 1.00 92.31 106 GLN A N 1
ATOM 785 C CA . GLN A 1 106 ? 4.461 10.359 -0.305 1.00 92.31 106 GLN A CA 1
ATOM 786 C C . GLN A 1 106 ? 3.043 10.574 0.216 1.00 92.31 106 GLN A C 1
ATOM 788 O O . GLN A 1 106 ? 2.063 10.517 -0.528 1.00 92.31 106 GLN A O 1
ATOM 793 N N . GLU A 1 107 ? 2.943 10.897 1.496 1.00 93.31 107 GLU A N 1
ATOM 794 C CA . GLU A 1 107 ? 1.696 11.338 2.108 1.00 93.31 107 GLU A CA 1
ATOM 795 C C . GLU A 1 107 ? 1.353 12.760 1.644 1.00 93.31 107 GLU A C 1
ATOM 797 O O . GLU A 1 107 ? 2.177 13.672 1.776 1.00 93.31 107 GLU A O 1
ATOM 802 N N . ILE A 1 108 ? 0.143 12.955 1.106 1.00 91.69 108 ILE A N 1
ATOM 803 C CA . ILE A 1 108 ? -0.388 14.281 0.745 1.00 91.69 108 ILE A CA 1
ATOM 804 C C . ILE A 1 108 ? -1.297 14.786 1.867 1.00 91.69 108 ILE A C 1
ATOM 806 O O . ILE A 1 108 ? -1.154 15.919 2.339 1.00 91.69 108 ILE A O 1
ATOM 810 N N . GLN A 1 109 ? -2.234 13.941 2.293 1.00 91.00 109 GLN A N 1
ATOM 811 C CA . GLN A 1 109 ? -3.215 14.253 3.321 1.00 91.00 109 GLN A CA 1
ATOM 812 C C . GLN A 1 109 ? -3.551 12.989 4.115 1.00 91.00 109 GLN A C 1
ATOM 814 O O . GLN A 1 109 ? -3.916 11.974 3.528 1.00 91.00 109 GLN A O 1
ATOM 819 N N . ASP A 1 110 ? -3.463 13.072 5.442 1.00 88.31 110 ASP A N 1
ATOM 820 C CA . ASP A 1 110 ? -3.839 11.994 6.359 1.00 88.31 110 ASP A CA 1
ATOM 821 C C . ASP A 1 110 ? -5.136 12.338 7.103 1.00 88.31 110 ASP A C 1
ATOM 823 O O . ASP A 1 110 ? -5.156 13.220 7.969 1.00 88.31 110 ASP A O 1
ATOM 827 N N . ALA A 1 111 ? -6.204 11.609 6.775 1.00 85.88 111 ALA A N 1
ATOM 828 C CA . ALA A 1 111 ? -7.493 11.652 7.458 1.00 85.88 111 ALA A CA 1
ATOM 829 C C . ALA A 1 111 ? -7.929 10.256 7.958 1.00 85.88 111 ALA A C 1
ATOM 831 O O . ALA A 1 111 ? -9.123 10.014 8.152 1.00 85.88 111 ALA A O 1
ATOM 832 N N . GLY A 1 112 ? -6.981 9.338 8.197 1.00 84.00 112 GLY A N 1
ATOM 833 C CA . GLY A 1 112 ? -7.238 7.970 8.676 1.00 84.00 112 GLY A CA 1
ATOM 834 C C . GLY A 1 112 ? -7.003 6.879 7.623 1.00 84.00 112 GLY A C 1
ATOM 835 O O . GLY A 1 112 ? -7.017 7.138 6.425 1.00 84.00 112 GLY A O 1
ATOM 836 N N . ALA A 1 113 ? -6.775 5.641 8.076 1.00 85.06 113 ALA A N 1
ATOM 837 C CA . ALA A 1 113 ? -6.454 4.478 7.227 1.00 85.06 113 ALA A CA 1
ATOM 838 C C . ALA A 1 113 ? -5.225 4.652 6.301 1.00 85.06 113 ALA A C 1
ATOM 840 O O . ALA A 1 113 ? -5.113 4.021 5.248 1.00 85.06 113 ALA A O 1
ATOM 841 N N . LEU A 1 114 ? -4.257 5.471 6.721 1.00 90.00 114 LEU A N 1
ATOM 842 C CA . LEU A 1 114 ? -3.064 5.835 5.950 1.00 90.00 114 LEU A CA 1
ATOM 843 C C . LEU A 1 114 ? -2.265 4.635 5.420 1.00 90.00 114 LEU A C 1
ATOM 845 O O . LEU A 1 114 ? -1.817 4.643 4.274 1.00 90.00 114 LEU A O 1
ATOM 849 N N . LEU A 1 115 ? -2.104 3.589 6.235 1.00 90.69 115 LEU A N 1
ATOM 850 C CA . LEU A 1 115 ? -1.394 2.369 5.848 1.00 90.69 115 LEU A CA 1
ATOM 851 C C . LEU A 1 115 ? -2.106 1.640 4.699 1.00 90.69 115 LEU A C 1
ATOM 853 O O . LEU A 1 115 ? -1.453 1.254 3.732 1.00 90.69 115 LEU A O 1
ATOM 857 N N . ALA A 1 116 ? -3.432 1.489 4.784 1.00 92.00 116 ALA A N 1
ATOM 858 C CA . ALA A 1 116 ? -4.225 0.839 3.745 1.00 92.00 116 ALA A CA 1
ATOM 859 C C . ALA A 1 116 ? -4.151 1.626 2.428 1.00 92.00 116 ALA A C 1
ATOM 861 O O . ALA A 1 116 ? -3.803 1.075 1.385 1.00 92.00 116 ALA A O 1
ATOM 862 N N . CYS A 1 117 ? -4.357 2.942 2.509 1.00 92.00 117 CYS A N 1
ATOM 863 C CA . CYS A 1 117 ? -4.241 3.865 1.382 1.00 92.00 117 CYS A CA 1
ATOM 864 C C . CYS A 1 117 ? -2.840 3.814 0.734 1.00 92.00 117 CYS A C 1
ATOM 866 O O . CYS A 1 117 ? -2.717 3.771 -0.489 1.00 92.00 117 CYS A O 1
ATOM 868 N N . SER A 1 118 ? -1.779 3.718 1.542 1.00 93.50 118 SER A N 1
ATOM 869 C CA . SER A 1 118 ? -0.39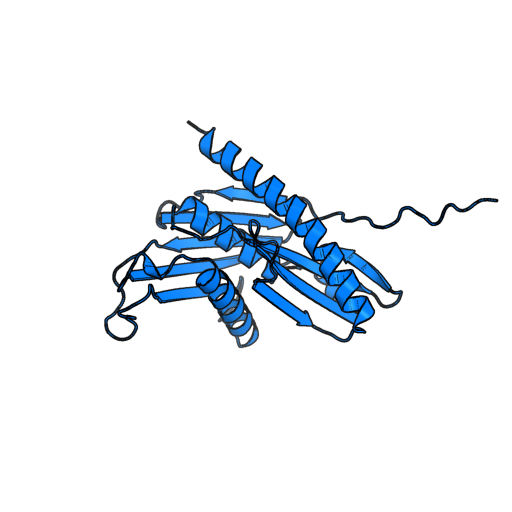2 3.626 1.065 1.00 93.50 118 SER A CA 1
ATOM 870 C C . SER A 1 118 ? -0.090 2.324 0.323 1.00 93.50 118 SER A C 1
ATOM 872 O O . SER A 1 118 ? 0.551 2.356 -0.727 1.00 93.50 118 SER A O 1
ATOM 874 N N . ILE A 1 119 ? -0.551 1.181 0.846 1.00 93.75 119 ILE A N 1
ATOM 875 C CA . ILE A 1 119 ? -0.404 -0.122 0.177 1.00 93.75 119 ILE A CA 1
ATOM 876 C C . ILE A 1 119 ? -1.164 -0.103 -1.152 1.00 93.75 119 ILE A C 1
ATOM 878 O O . ILE A 1 119 ? -0.626 -0.528 -2.175 1.00 93.75 119 ILE A O 1
ATOM 882 N N . ASN A 1 120 ? -2.371 0.464 -1.149 1.00 93.25 120 ASN A N 1
ATOM 883 C CA . ASN A 1 120 ? -3.208 0.560 -2.335 1.00 93.25 120 ASN A CA 1
ATOM 884 C C . ASN A 1 120 ? -2.581 1.443 -3.423 1.00 93.25 120 ASN A C 1
ATOM 886 O O . ASN A 1 120 ? -2.514 1.054 -4.591 1.00 93.25 120 ASN A O 1
ATOM 890 N N . ALA A 1 121 ? -2.055 2.609 -3.037 1.00 93.69 121 ALA A N 1
ATOM 891 C CA . ALA A 1 121 ? -1.321 3.496 -3.934 1.00 93.69 121 ALA A CA 1
ATOM 892 C C . ALA A 1 121 ? -0.085 2.802 -4.524 1.00 93.69 121 ALA A C 1
ATOM 894 O O . ALA A 1 121 ? 0.137 2.859 -5.734 1.00 93.69 121 ALA A O 1
ATOM 895 N N . ALA A 1 122 ? 0.702 2.115 -3.687 1.00 93.75 122 ALA A N 1
ATOM 896 C CA . ALA A 1 122 ? 1.883 1.380 -4.130 1.00 93.75 122 ALA A CA 1
ATOM 897 C C . ALA A 1 122 ? 1.520 0.262 -5.119 1.00 93.75 122 ALA A C 1
ATOM 899 O O . ALA A 1 122 ? 2.193 0.117 -6.137 1.00 93.75 122 ALA A O 1
ATOM 900 N N . CYS A 1 123 ? 0.439 -0.483 -4.864 1.00 92.69 123 CYS A N 1
ATOM 901 C CA . CYS A 1 123 ? -0.049 -1.519 -5.771 1.00 92.69 123 CYS A CA 1
ATOM 902 C C . CYS A 1 123 ? -0.401 -0.938 -7.146 1.00 92.69 123 CYS A C 1
ATOM 904 O O . CYS A 1 123 ? 0.101 -1.420 -8.159 1.00 92.69 123 CYS A O 1
ATOM 906 N N . LEU A 1 124 ? -1.195 0.135 -7.193 1.00 91.75 124 LEU A N 1
ATOM 907 C CA . LEU A 1 124 ? -1.557 0.791 -8.453 1.00 91.75 124 LEU A CA 1
ATOM 908 C C . LEU A 1 124 ? -0.343 1.358 -9.196 1.00 91.75 124 LEU A C 1
ATOM 910 O O . LEU A 1 124 ? -0.272 1.250 -10.419 1.00 91.75 124 LEU A O 1
ATOM 914 N N . ALA A 1 125 ? 0.626 1.931 -8.480 1.00 92.31 125 ALA A N 1
ATOM 915 C CA . ALA A 1 125 ? 1.841 2.453 -9.096 1.00 92.31 125 ALA A CA 1
ATOM 916 C C . ALA A 1 125 ? 2.720 1.335 -9.683 1.00 92.31 125 ALA A C 1
ATOM 918 O O . ALA A 1 125 ? 3.275 1.515 -10.763 1.00 92.31 125 ALA A O 1
ATOM 919 N N . MET A 1 126 ? 2.813 0.174 -9.021 1.00 91.31 126 MET A N 1
ATOM 920 C CA . MET A 1 126 ? 3.541 -0.992 -9.547 1.00 91.31 126 MET A CA 1
ATOM 921 C C . MET A 1 126 ? 2.864 -1.572 -10.790 1.00 91.31 126 MET A C 1
ATOM 923 O O . MET A 1 126 ? 3.547 -1.915 -11.754 1.00 91.31 126 MET A O 1
ATOM 927 N N . ILE A 1 127 ? 1.529 -1.629 -10.788 1.00 90.69 127 ILE A N 1
ATOM 928 C CA . ILE A 1 127 ? 0.752 -2.067 -11.949 1.00 90.69 127 ILE A CA 1
ATOM 929 C C . ILE A 1 127 ? 0.953 -1.102 -13.125 1.00 90.69 127 ILE A C 1
ATOM 931 O O . ILE A 1 127 ? 1.190 -1.540 -14.247 1.00 90.69 127 ILE A O 1
ATOM 935 N N . ASN A 1 128 ? 0.931 0.209 -12.866 1.00 89.38 128 ASN A N 1
ATOM 936 C CA . ASN A 1 128 ? 1.181 1.231 -13.883 1.00 89.38 128 ASN A CA 1
ATOM 937 C C . ASN A 1 128 ? 2.614 1.174 -14.441 1.00 89.38 128 ASN A C 1
ATOM 939 O O . ASN A 1 128 ? 2.795 1.345 -15.640 1.00 89.38 128 ASN A O 1
ATOM 943 N N . ALA A 1 129 ? 3.606 0.870 -13.597 1.00 88.94 129 ALA A N 1
ATOM 944 C CA . ALA A 1 129 ? 4.992 0.642 -14.014 1.00 88.94 129 ALA A CA 1
ATOM 945 C C . ALA A 1 129 ? 5.183 -0.654 -14.831 1.00 88.94 129 ALA A C 1
ATOM 947 O O . ALA A 1 129 ? 6.274 -0.901 -15.339 1.00 88.94 129 ALA A O 1
ATOM 948 N N . GLY A 1 130 ? 4.162 -1.516 -14.920 1.00 86.94 130 GLY A N 1
ATOM 949 C CA . GLY A 1 130 ? 4.244 -2.791 -15.633 1.00 86.94 130 GLY A CA 1
ATOM 950 C C . GLY A 1 130 ? 5.184 -3.803 -14.975 1.00 86.94 130 GLY A C 1
ATOM 951 O O . GLY A 1 130 ? 5.723 -4.674 -15.660 1.00 86.94 130 GLY A O 1
ATOM 952 N N . ILE A 1 131 ? 5.415 -3.700 -13.661 1.00 87.81 131 ILE A N 1
ATOM 953 C CA . ILE A 1 131 ? 6.294 -4.638 -12.958 1.00 87.81 131 ILE A CA 1
ATOM 954 C C . ILE A 1 131 ? 5.565 -5.977 -12.768 1.00 87.81 131 ILE A C 1
ATOM 956 O O . ILE A 1 131 ? 4.446 -5.994 -12.257 1.00 87.81 131 ILE A O 1
ATOM 960 N N . PRO A 1 132 ? 6.194 -7.115 -13.113 1.00 87.31 132 PRO A N 1
ATOM 961 C CA . PRO A 1 132 ? 5.638 -8.438 -12.863 1.00 87.31 132 PRO A CA 1
ATOM 962 C C . PRO A 1 132 ? 5.336 -8.686 -11.380 1.00 87.31 132 PRO A C 1
ATOM 964 O O . PRO A 1 132 ? 6.23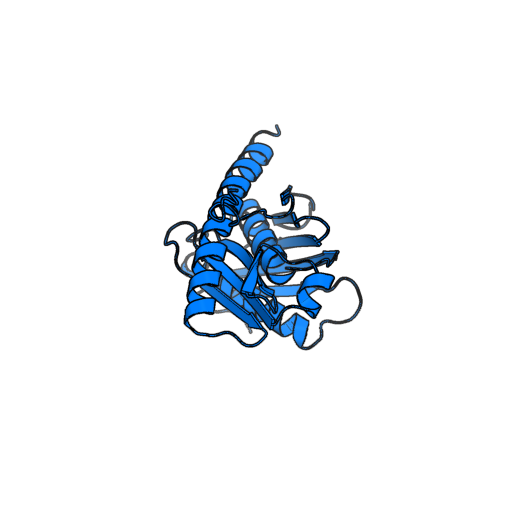2 -8.815 -10.538 1.00 87.31 132 PRO A O 1
ATOM 967 N N . MET A 1 133 ? 4.050 -8.803 -11.073 1.00 88.94 133 MET A N 1
ATOM 968 C CA . MET A 1 133 ? 3.519 -9.139 -9.756 1.00 88.94 133 MET A CA 1
ATOM 969 C C . MET A 1 133 ? 2.829 -10.501 -9.833 1.00 88.94 133 MET A C 1
ATOM 971 O O . MET A 1 133 ? 2.203 -10.828 -10.840 1.00 88.94 133 MET A O 1
ATOM 975 N N . LYS A 1 134 ? 2.937 -11.308 -8.775 1.00 87.81 134 LYS A N 1
ATOM 976 C CA . LYS A 1 134 ? 2.215 -12.589 -8.674 1.00 87.81 134 LYS A CA 1
ATOM 977 C C . LYS A 1 134 ? 0.707 -12.376 -8.590 1.00 87.81 134 LYS A C 1
ATOM 979 O O . LYS A 1 134 ? -0.060 -13.201 -9.068 1.00 87.81 134 LYS A O 1
ATOM 984 N N . CYS A 1 135 ? 0.318 -11.279 -7.956 1.00 88.12 135 CYS A N 1
ATOM 985 C CA . CYS A 1 135 ? -1.052 -10.930 -7.647 1.00 88.12 135 CYS A CA 1
ATOM 986 C C . CYS A 1 135 ? -1.187 -9.427 -7.391 1.00 88.12 135 CYS A C 1
ATOM 988 O O . CYS A 1 135 ? -0.189 -8.715 -7.296 1.00 88.12 135 CYS A O 1
ATOM 990 N N . THR A 1 136 ? -2.417 -8.935 -7.267 1.00 89.62 136 THR A N 1
ATOM 991 C CA . THR A 1 136 ? -2.684 -7.563 -6.814 1.00 89.62 136 THR A CA 1
ATOM 992 C C . THR A 1 136 ? -3.075 -7.567 -5.343 1.00 89.62 136 THR A C 1
ATOM 994 O O . THR A 1 136 ? -3.636 -8.541 -4.843 1.00 89.62 136 THR A O 1
ATOM 997 N N . VAL A 1 137 ? -2.780 -6.472 -4.643 1.00 91.81 137 VAL A N 1
ATOM 998 C CA . VAL A 1 137 ? -3.064 -6.343 -3.212 1.00 91.81 137 VAL A CA 1
ATOM 999 C C . VAL A 1 137 ? -4.000 -5.193 -2.961 1.00 91.81 137 VAL A C 1
ATOM 1001 O O . VAL A 1 137 ? -3.714 -4.072 -3.370 1.00 91.81 137 VAL A O 1
ATOM 1004 N N . ALA A 1 138 ? -5.066 -5.477 -2.224 1.00 91.69 138 ALA A N 1
ATOM 1005 C CA . ALA A 1 138 ? -5.925 -4.468 -1.640 1.00 91.69 138 ALA A CA 1
ATOM 1006 C C . ALA A 1 138 ? -5.786 -4.526 -0.124 1.00 91.69 138 ALA A C 1
ATOM 1008 O O . ALA A 1 138 ? -5.852 -5.590 0.499 1.00 91.69 138 ALA A O 1
ATOM 1009 N N . ALA A 1 139 ? -5.595 -3.359 0.464 1.00 91.94 139 ALA A N 1
ATOM 1010 C CA . ALA A 1 139 ? -5.623 -3.156 1.889 1.00 91.94 139 ALA A CA 1
ATOM 1011 C C . ALA A 1 139 ? -6.874 -2.380 2.287 1.00 91.94 139 ALA A C 1
ATOM 1013 O O . ALA A 1 139 ? -7.279 -1.418 1.627 1.00 91.94 139 ALA A O 1
ATOM 1014 N N . SER A 1 140 ? -7.456 -2.788 3.405 1.00 90.81 140 SER A N 1
ATOM 1015 C CA . SER A 1 140 ? -8.578 -2.122 4.047 1.00 90.81 140 SER A CA 1
ATOM 1016 C C . SER A 1 140 ? -8.286 -1.962 5.535 1.00 90.81 140 SER A C 1
ATOM 1018 O O . SER A 1 140 ? -7.495 -2.700 6.130 1.00 90.81 140 SER A O 1
ATOM 1020 N N . CYS A 1 141 ? -8.881 -0.933 6.126 1.00 90.38 141 CYS A N 1
ATOM 1021 C CA . CYS A 1 141 ? -8.790 -0.657 7.550 1.00 90.38 141 CYS A CA 1
ATOM 1022 C C . CYS A 1 141 ? -10.184 -0.812 8.146 1.00 90.38 141 CYS A C 1
ATOM 1024 O O . CYS A 1 141 ? -11.153 -0.320 7.572 1.00 90.38 141 CYS A O 1
ATOM 1026 N N . CYS A 1 142 ? -10.285 -1.485 9.278 1.00 88.56 142 CYS A N 1
ATOM 1027 C CA . CYS A 1 142 ? -11.502 -1.651 10.048 1.00 88.56 142 CYS A CA 1
ATOM 1028 C C . CYS A 1 142 ? -11.211 -1.294 11.511 1.00 88.56 142 CYS A C 1
ATOM 1030 O O . CYS A 1 142 ? -10.115 -1.546 12.011 1.00 88.56 142 CYS A O 1
ATOM 1032 N N . MET A 1 143 ? -12.169 -0.678 12.199 1.00 87.81 143 MET A N 1
ATOM 1033 C CA . MET A 1 143 ? -12.074 -0.418 13.634 1.00 87.81 143 MET A CA 1
ATOM 1034 C C . MET A 1 143 ? -13.244 -1.020 14.396 1.00 87.81 143 MET A C 1
ATOM 1036 O O . MET A 1 143 ? -14.326 -1.219 13.843 1.00 87.81 143 MET A O 1
ATOM 1040 N N . MET A 1 144 ? -13.007 -1.250 15.682 1.00 85.94 144 MET A N 1
ATOM 1041 C CA . MET A 1 144 ? -14.008 -1.614 16.670 1.00 85.94 144 MET A CA 1
ATOM 1042 C C . MET A 1 144 ? -14.123 -0.490 17.703 1.00 85.94 144 MET A C 1
ATOM 1044 O O . MET A 1 144 ? -13.127 -0.113 18.333 1.00 85.94 144 MET A O 1
ATOM 1048 N N . GLY A 1 145 ? -15.329 0.059 17.844 1.00 82.88 145 GLY A N 1
ATOM 1049 C CA . GLY A 1 145 ? -15.680 1.009 18.897 1.00 82.88 145 GLY A CA 1
ATOM 1050 C C . GLY A 1 145 ? -15.999 0.325 20.231 1.00 82.88 145 GLY A C 1
ATOM 1051 O O . GLY A 1 145 ? -16.074 -0.900 20.312 1.00 82.88 145 GLY A O 1
ATOM 1052 N N . LYS A 1 146 ? -16.225 1.138 21.270 1.00 73.12 146 LYS A N 1
ATOM 1053 C CA . LYS A 1 146 ? -16.516 0.687 22.648 1.00 73.12 146 LYS A CA 1
ATOM 1054 C C . LYS A 1 146 ? -17.833 -0.085 22.796 1.00 73.12 146 LYS A C 1
ATOM 1056 O O . LYS A 1 146 ? -17.973 -0.870 23.725 1.00 73.12 146 LYS A O 1
ATOM 1061 N N . ASP A 1 147 ? -18.766 0.102 21.865 1.00 72.25 147 ASP A N 1
ATOM 1062 C CA . ASP A 1 147 ? -20.086 -0.545 21.866 1.00 72.25 147 ASP A CA 1
ATOM 1063 C C . ASP A 1 147 ? -20.168 -1.730 20.879 1.00 72.25 147 ASP A C 1
ATOM 1065 O O . ASP A 1 147 ? -21.234 -2.046 20.358 1.00 72.25 147 ASP A O 1
ATOM 1069 N N . GLU A 1 148 ? -19.031 -2.361 20.556 1.00 71.12 148 GLU A N 1
ATOM 1070 C CA . GLU A 1 148 ? -18.907 -3.390 19.501 1.00 71.12 148 GLU A CA 1
ATOM 1071 C C . GLU A 1 148 ? -19.369 -2.933 18.103 1.00 71.12 148 GLU A C 1
ATOM 1073 O O . GLU A 1 148 ? -19.620 -3.743 17.199 1.00 71.12 148 GLU A O 1
ATOM 1078 N N . GLU A 1 149 ? -19.452 -1.619 17.903 1.00 78.94 149 GLU A N 1
ATOM 1079 C CA . GLU A 1 149 ? -19.726 -1.024 16.607 1.00 78.94 149 GLU A CA 1
ATOM 1080 C C . GLU A 1 149 ? -18.502 -1.182 15.705 1.00 78.94 149 GLU A C 1
ATOM 1082 O O . GLU A 1 149 ? -17.424 -0.629 15.951 1.00 78.94 149 GLU A O 1
ATOM 1087 N N . LEU A 1 150 ? -18.679 -1.962 14.640 1.00 80.81 150 LEU A N 1
ATOM 1088 C CA . LEU A 1 150 ? -17.670 -2.154 13.615 1.00 80.81 150 LEU A CA 1
ATOM 1089 C C . LEU A 1 150 ? -17.821 -1.059 12.568 1.00 80.81 150 LEU A C 1
ATOM 1091 O O . LEU A 1 150 ? -18.844 -0.977 11.889 1.00 80.81 150 LEU A O 1
ATOM 1095 N N . ILE A 1 151 ? -16.773 -0.260 12.405 1.00 83.56 151 ILE A N 1
ATOM 1096 C CA . ILE A 1 151 ? -16.726 0.794 11.395 1.00 83.56 151 ILE A CA 1
ATOM 1097 C C . ILE A 1 151 ? -15.628 0.460 10.396 1.00 83.56 151 ILE A C 1
ATOM 1099 O O . ILE A 1 151 ? -14.469 0.221 10.750 1.00 83.56 151 ILE A O 1
ATOM 1103 N N . MET A 1 152 ? -16.014 0.441 9.125 1.00 83.06 152 MET A N 1
ATOM 1104 C CA . MET A 1 152 ? -15.082 0.285 8.021 1.00 83.06 152 MET A CA 1
ATOM 1105 C C . MET A 1 152 ? -14.444 1.622 7.684 1.00 83.06 152 MET A C 1
ATOM 1107 O O . MET A 1 152 ? -15.108 2.650 7.658 1.00 83.06 152 MET A O 1
ATOM 1111 N N . ASP A 1 153 ? -13.146 1.575 7.405 1.00 81.88 153 ASP A N 1
ATOM 1112 C CA . ASP A 1 153 ? -12.343 2.707 6.963 1.00 81.88 153 ASP A CA 1
ATOM 1113 C C . ASP A 1 153 ? -12.446 3.943 7.882 1.00 81.88 153 ASP A C 1
ATOM 1115 O O . ASP A 1 153 ? -12.952 4.997 7.484 1.00 81.88 153 ASP A O 1
ATOM 1119 N N . PRO A 1 154 ? -11.970 3.824 9.135 1.00 83.06 154 PRO A N 1
ATOM 1120 C CA . PRO A 1 154 ? -12.152 4.856 10.140 1.00 83.06 154 PRO A CA 1
ATOM 1121 C C . PRO A 1 154 ? -11.410 6.148 9.806 1.00 83.06 154 PRO A C 1
ATOM 1123 O O . PRO A 1 154 ? -10.261 6.157 9.346 1.00 83.06 154 PRO A O 1
ATOM 1126 N N . THR A 1 155 ? -12.048 7.265 10.141 1.00 83.56 155 THR A N 1
ATOM 1127 C CA . THR A 1 155 ? -11.392 8.573 10.139 1.00 83.56 155 THR A CA 1
ATOM 1128 C C . THR A 1 155 ? -10.387 8.699 11.286 1.00 83.56 155 THR A C 1
ATOM 1130 O O . THR A 1 155 ? -10.385 7.935 12.257 1.00 83.56 155 THR A O 1
ATOM 1133 N N . LYS A 1 156 ? -9.509 9.698 11.197 1.00 82.56 156 LYS A N 1
ATOM 1134 C CA . LYS A 1 156 ? -8.502 9.981 12.231 1.00 82.56 156 LYS A CA 1
ATOM 1135 C C . LYS A 1 156 ? -9.107 10.314 13.598 1.00 82.56 156 LYS A C 1
ATOM 1137 O O . LYS A 1 156 ? -8.472 10.044 14.614 1.00 82.56 156 LYS A O 1
ATOM 1142 N N . GLU A 1 157 ? -10.297 10.907 13.625 1.00 81.94 157 GLU A N 1
ATOM 1143 C CA . GLU A 1 157 ? -11.021 11.213 14.864 1.00 81.94 157 GLU A CA 1
ATOM 1144 C C . GLU A 1 157 ? -11.575 9.934 15.485 1.00 81.94 157 GLU A C 1
ATOM 1146 O O . GLU A 1 157 ? -11.230 9.604 16.614 1.00 81.94 157 GLU A O 1
ATOM 1151 N N . GLN A 1 158 ? -12.286 9.141 14.686 1.00 79.88 158 GLN A N 1
ATOM 1152 C CA . GLN A 1 158 ? -12.822 7.836 15.075 1.00 79.88 158 GLN A CA 1
ATOM 1153 C C . GLN A 1 158 ? -11.741 6.857 15.563 1.00 79.88 158 GLN A C 1
ATOM 1155 O O . GLN A 1 158 ? -11.939 6.136 16.534 1.00 79.88 158 GLN A O 1
ATOM 1160 N N . THR A 1 159 ? -10.558 6.885 14.943 1.00 81.12 159 THR A N 1
ATOM 1161 C CA . THR A 1 159 ? -9.401 6.061 15.335 1.00 81.12 159 THR A CA 1
ATOM 1162 C C . THR A 1 159 ? -8.922 6.347 16.765 1.00 81.12 159 THR A C 1
ATOM 1164 O O . THR A 1 159 ? -8.323 5.473 17.384 1.00 81.12 159 THR A O 1
ATOM 1167 N N . LYS A 1 160 ? -9.147 7.555 17.305 1.00 81.06 160 LYS A N 1
ATOM 1168 C CA . LYS A 1 160 ? -8.741 7.895 18.683 1.00 81.06 160 LYS A CA 1
ATOM 1169 C C . LYS A 1 160 ? -9.666 7.291 19.733 1.00 81.06 160 LYS A C 1
ATOM 1171 O O . LYS A 1 160 ? -9.198 6.972 20.821 1.00 81.06 160 LYS A O 1
ATOM 1176 N N . ASP A 1 161 ? -10.947 7.164 19.402 1.00 80.44 161 ASP A N 1
ATOM 1177 C CA . ASP A 1 161 ? -11.970 6.625 20.300 1.00 80.44 161 ASP A CA 1
ATOM 1178 C C . ASP A 1 161 ? -12.149 5.105 20.153 1.00 80.44 161 ASP A C 1
ATOM 1180 O O . ASP A 1 161 ? -12.843 4.484 20.959 1.00 80.44 161 ASP A O 1
ATOM 1184 N N . ALA A 1 162 ? -11.501 4.508 19.149 1.00 82.38 162 ALA A N 1
ATOM 1185 C CA . ALA A 1 162 ? -11.515 3.077 18.883 1.00 82.38 162 ALA A CA 1
ATOM 1186 C C . ALA A 1 162 ? -10.742 2.274 19.939 1.00 82.38 162 ALA A C 1
ATOM 1188 O O . ALA A 1 162 ? -9.656 2.659 20.374 1.00 82.38 162 ALA A O 1
ATOM 1189 N N . GLU A 1 163 ? -11.269 1.102 20.292 1.00 84.56 163 GLU A N 1
ATOM 1190 C CA . GLU A 1 163 ? -10.572 0.141 21.157 1.00 84.56 163 GLU A CA 1
ATOM 1191 C C . GLU A 1 163 ? -9.569 -0.705 20.376 1.00 84.56 163 GLU A C 1
ATOM 1193 O O . GLU A 1 163 ? -8.508 -1.072 20.889 1.00 84.56 163 GLU A O 1
ATOM 1198 N N . CYS A 1 164 ? -9.908 -1.012 19.123 1.00 86.75 164 CYS A N 1
ATOM 1199 C CA . CYS A 1 164 ? -9.078 -1.800 18.232 1.00 86.75 164 CYS A CA 1
ATOM 1200 C C . CYS A 1 164 ? -9.186 -1.292 16.796 1.00 86.75 164 CYS A C 1
ATOM 1202 O O . CYS A 1 164 ? -10.275 -1.028 16.291 1.00 86.75 164 CYS A O 1
ATOM 1204 N N . VAL A 1 165 ? -8.046 -1.191 16.122 1.00 89.44 165 VAL A N 1
ATOM 1205 C CA . VAL A 1 165 ? -7.935 -0.847 14.708 1.00 89.44 165 VAL A CA 1
ATOM 1206 C C . VAL A 1 165 ? -7.117 -1.919 14.016 1.00 89.44 165 VAL A C 1
ATOM 1208 O O . VAL A 1 165 ? -5.963 -2.165 14.368 1.00 89.44 165 VAL A O 1
ATOM 1211 N N . LEU A 1 166 ? -7.717 -2.545 13.014 1.00 90.25 166 LEU A N 1
ATOM 1212 C CA . LEU A 1 166 ? -7.122 -3.586 12.201 1.00 90.25 166 LEU A CA 1
ATOM 1213 C C . LEU A 1 166 ? -6.954 -3.074 10.772 1.00 90.25 166 LEU A C 1
ATOM 1215 O O . LEU A 1 166 ? -7.913 -2.698 10.111 1.00 90.25 166 LEU A O 1
ATOM 1219 N N . THR A 1 167 ? -5.728 -3.083 10.267 1.00 91.19 167 THR A N 1
ATOM 1220 C CA . THR A 1 167 ? -5.441 -2.917 8.842 1.00 91.19 167 THR A CA 1
ATOM 1221 C C . THR A 1 167 ? -5.005 -4.254 8.275 1.00 91.19 167 THR A C 1
ATOM 1223 O O . THR A 1 167 ? -4.034 -4.841 8.753 1.00 91.19 167 THR A O 1
ATOM 1226 N N . SER A 1 168 ? -5.696 -4.735 7.249 1.00 91.19 168 SER A N 1
ATOM 1227 C CA . SER A 1 168 ? -5.383 -6.004 6.595 1.00 91.19 168 SER A CA 1
ATOM 1228 C C . SER A 1 168 ? -5.168 -5.791 5.105 1.00 91.19 168 SER A C 1
ATOM 1230 O O . SER A 1 168 ? -5.948 -5.104 4.453 1.00 91.19 168 SER A O 1
ATOM 1232 N N . ALA A 1 169 ? -4.102 -6.386 4.579 1.00 92.31 169 ALA A N 1
ATOM 1233 C CA . ALA A 1 169 ? -3.774 -6.435 3.163 1.00 92.31 169 ALA A CA 1
ATOM 1234 C C . ALA A 1 169 ? -3.965 -7.864 2.655 1.00 92.31 169 ALA A C 1
ATOM 1236 O O . ALA A 1 169 ? -3.399 -8.809 3.214 1.00 92.31 169 ALA A O 1
ATOM 1237 N N . ILE A 1 170 ? -4.776 -8.010 1.614 1.00 91.44 170 ILE A N 1
ATOM 1238 C CA . ILE A 1 170 ? -5.225 -9.295 1.081 1.00 91.44 170 ILE A CA 1
ATOM 1239 C C . ILE A 1 170 ? -4.835 -9.382 -0.391 1.00 91.44 170 ILE A C 1
ATOM 1241 O O . ILE A 1 170 ? -4.795 -8.376 -1.099 1.00 91.44 170 ILE A O 1
ATOM 1245 N N . ASP A 1 171 ? -4.520 -10.597 -0.817 1.00 91.38 171 ASP A N 1
ATOM 1246 C CA . ASP A 1 171 ? -4.261 -10.975 -2.201 1.00 91.38 171 ASP A CA 1
ATOM 1247 C C . ASP A 1 171 ? -5.578 -11.146 -2.990 1.00 91.38 171 ASP A C 1
ATOM 1249 O O . ASP A 1 171 ? -6.493 -11.816 -2.513 1.00 91.38 171 ASP A O 1
ATOM 1253 N N . SER A 1 172 ? -5.674 -10.604 -4.207 1.00 84.25 172 SER A N 1
ATOM 1254 C CA . SER A 1 172 ? -6.826 -10.814 -5.101 1.00 84.25 172 SER A CA 1
ATOM 1255 C C . SER A 1 172 ? -6.986 -12.240 -5.627 1.00 84.25 172 SER A C 1
ATOM 1257 O O . SER A 1 172 ? -8.093 -12.648 -5.961 1.00 84.25 172 SER A O 1
ATOM 1259 N N . SER A 1 173 ? -5.893 -12.989 -5.762 1.00 78.69 173 SER A N 1
ATOM 1260 C CA . SER A 1 173 ? -5.866 -14.301 -6.415 1.00 78.69 173 SER A CA 1
ATOM 1261 C C . SER A 1 173 ? -6.086 -15.428 -5.414 1.00 78.69 173 SER A C 1
ATOM 1263 O O . SER A 1 173 ?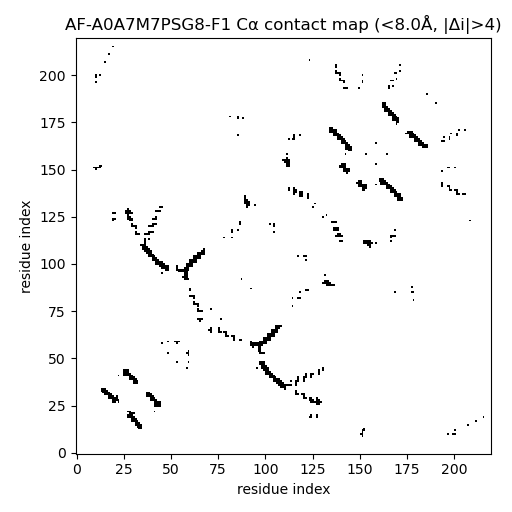 -6.919 -16.305 -5.627 1.00 78.69 173 SER A O 1
ATOM 1265 N N . ALA A 1 174 ? -5.339 -15.409 -4.309 1.00 75.88 174 ALA A N 1
ATOM 1266 C CA . ALA A 1 174 ? -5.406 -16.451 -3.288 1.00 75.88 174 ALA A CA 1
ATOM 1267 C C . ALA A 1 174 ? -6.376 -16.123 -2.139 1.00 75.88 174 ALA A C 1
ATOM 1269 O O . ALA A 1 174 ? -6.576 -16.968 -1.267 1.00 75.88 174 ALA A O 1
ATOM 1270 N N . HIS A 1 175 ? -6.916 -14.894 -2.083 1.00 77.69 175 HIS A N 1
ATOM 1271 C CA . HIS A 1 175 ? -7.632 -14.348 -0.918 1.00 77.69 175 HIS A CA 1
ATOM 1272 C C . HIS A 1 175 ? -6.882 -14.557 0.410 1.00 77.69 175 HIS A C 1
ATOM 1274 O O . HIS A 1 175 ? -7.469 -14.586 1.491 1.00 77.69 175 HIS A O 1
ATOM 1280 N N . SER A 1 176 ? -5.558 -14.705 0.334 1.00 84.69 176 SER A N 1
ATOM 1281 C CA . SER A 1 176 ? -4.699 -14.916 1.487 1.00 84.69 176 SER A CA 1
ATOM 1282 C C . SER A 1 176 ? -4.319 -13.580 2.101 1.00 84.69 176 SER A C 1
ATOM 1284 O O . SER A 1 176 ? -4.020 -12.618 1.387 1.00 84.69 176 SER A O 1
ATOM 1286 N N . LEU A 1 177 ? -4.270 -13.532 3.429 1.00 88.00 177 LEU A N 1
ATOM 1287 C CA . LEU A 1 177 ? -3.741 -12.376 4.134 1.00 88.00 177 LEU A CA 1
ATOM 1288 C C . LEU A 1 177 ? -2.223 -12.284 3.920 1.00 88.00 177 LEU A C 1
ATOM 1290 O O . LEU A 1 177 ? -1.489 -13.214 4.249 1.00 88.00 177 LEU A O 1
ATOM 1294 N N . ILE A 1 178 ? -1.764 -11.147 3.398 1.00 88.56 178 ILE A N 1
ATOM 1295 C CA . ILE A 1 178 ? -0.341 -10.852 3.182 1.00 88.56 178 ILE A CA 1
ATOM 1296 C C . ILE A 1 178 ? 0.230 -10.119 4.392 1.00 88.56 178 ILE A C 1
ATOM 1298 O O . ILE A 1 178 ? 1.288 -10.476 4.906 1.00 88.56 178 ILE A O 1
ATOM 1302 N N . ALA A 1 179 ? -0.477 -9.092 4.859 1.00 88.25 179 ALA A N 1
ATOM 1303 C CA . ALA A 1 179 ? -0.073 -8.310 6.015 1.00 88.25 179 ALA A CA 1
ATOM 1304 C C . ALA A 1 179 ? -1.286 -7.979 6.880 1.00 88.25 179 ALA A C 1
ATOM 1306 O O . ALA A 1 179 ? -2.366 -7.676 6.377 1.00 88.25 179 ALA A O 1
ATOM 1307 N N . SER A 1 180 ? -1.092 -8.026 8.193 1.00 90.19 180 SER A N 1
ATOM 1308 C CA . SER A 1 180 ? -2.079 -7.608 9.180 1.00 90.19 180 SER A CA 1
ATOM 1309 C C . SER A 1 180 ? -1.384 -6.741 10.214 1.00 90.19 180 SER A C 1
ATOM 1311 O O . SER A 1 180 ? -0.332 -7.112 10.739 1.00 90.19 180 SER A O 1
ATOM 1313 N N . SER A 1 181 ? -1.954 -5.578 10.498 1.00 89.69 181 SER A N 1
ATOM 1314 C CA . SER A 1 181 ? -1.519 -4.699 11.572 1.00 89.69 181 SER A CA 1
ATOM 1315 C C . SER A 1 181 ? -2.703 -4.397 12.459 1.00 89.69 181 SER A C 1
ATOM 1317 O O . SER A 1 181 ? -3.679 -3.807 12.010 1.00 89.69 181 SER A O 1
ATOM 1319 N N . MET A 1 182 ? -2.595 -4.794 13.718 1.00 89.62 182 MET A N 1
ATOM 1320 C CA . MET A 1 182 ? -3.595 -4.513 14.731 1.00 89.62 182 MET A CA 1
ATOM 1321 C C . MET A 1 182 ? -3.014 -3.540 15.752 1.00 89.62 182 MET A C 1
ATOM 1323 O O . MET A 1 182 ? -1.879 -3.709 16.205 1.00 89.62 182 MET A O 1
ATOM 1327 N N . GLN A 1 183 ? -3.786 -2.523 16.106 1.00 88.25 183 GLN A N 1
ATOM 1328 C CA . GLN A 1 183 ? -3.475 -1.568 17.161 1.00 88.25 183 GLN A CA 1
ATOM 1329 C C . GLN A 1 183 ? -4.639 -1.559 18.145 1.00 88.25 183 GLN A C 1
ATOM 1331 O O . GLN A 1 183 ? -5.770 -1.328 17.737 1.00 88.25 183 GLN A O 1
ATOM 1336 N N . GLY A 1 184 ? -4.360 -1.806 19.424 1.00 87.00 184 GLY A N 1
ATOM 1337 C CA . GLY A 1 184 ? -5.380 -1.886 20.469 1.00 87.00 184 GLY A CA 1
ATOM 1338 C C . GLY A 1 184 ? -5.597 -3.306 20.985 1.00 87.00 184 GLY A C 1
ATOM 1339 O O . GLY A 1 184 ? -4.740 -4.178 20.816 1.00 87.00 184 GLY A O 1
ATOM 1340 N N . SER A 1 185 ? -6.728 -3.518 21.649 1.00 84.12 185 SER A N 1
ATOM 1341 C CA . SER A 1 185 ? -7.089 -4.787 22.28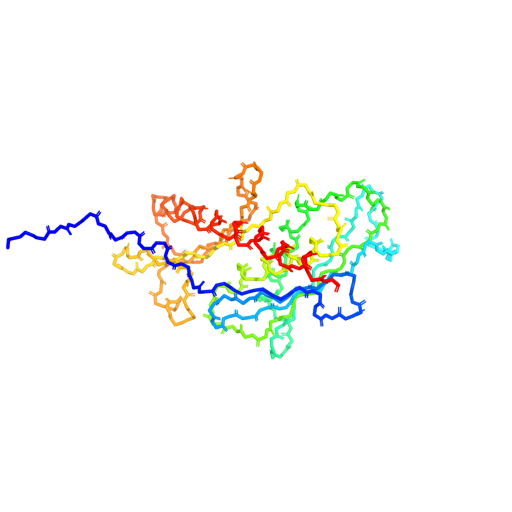5 1.00 84.12 185 SER A CA 1
ATOM 1342 C C . SER A 1 185 ? -8.441 -5.266 21.778 1.00 84.12 185 SER A C 1
ATOM 1344 O O . SER A 1 185 ? -9.414 -4.526 21.846 1.00 84.12 185 SER A O 1
ATOM 1346 N N . CYS A 1 186 ? -8.514 -6.507 21.305 1.00 83.94 186 CYS A N 1
ATOM 1347 C CA . CYS A 1 186 ? -9.772 -7.152 20.945 1.00 83.94 186 CYS A CA 1
ATOM 1348 C C . CYS A 1 186 ? -9.739 -8.638 21.302 1.00 83.94 186 CYS A C 1
ATOM 1350 O O . CYS A 1 186 ? -8.666 -9.239 21.433 1.00 83.94 186 CYS A O 1
ATOM 1352 N N . SER A 1 187 ? -10.918 -9.241 21.437 1.00 89.00 187 SER A N 1
ATOM 1353 C CA . SER A 1 187 ? -11.033 -10.691 21.574 1.00 89.00 187 SER A CA 1
ATOM 1354 C C . SER A 1 187 ? -10.707 -11.399 20.252 1.00 89.00 187 SER A C 1
ATOM 1356 O O . SER A 1 187 ? -10.717 -10.802 19.171 1.00 89.00 187 SER A O 1
ATOM 1358 N N . VAL A 1 188 ? -10.427 -12.701 20.326 1.00 88.94 188 VAL A N 1
ATOM 1359 C CA . VAL A 1 188 ? -10.160 -13.527 19.135 1.00 88.94 188 VAL A CA 1
ATOM 1360 C C . VAL A 1 188 ? -11.388 -13.571 18.216 1.00 88.94 188 VAL A C 1
ATOM 1362 O O . VAL A 1 188 ? -11.258 -13.467 17.000 1.00 88.94 188 VAL A O 1
ATOM 1365 N N . GLU A 1 189 ? -12.590 -13.647 18.786 1.00 88.62 189 GLU A N 1
ATOM 1366 C CA . GLU A 1 189 ? -13.850 -13.640 18.032 1.00 88.62 189 GLU A CA 1
ATOM 1367 C C . GLU A 1 189 ? -14.064 -12.313 17.292 1.00 88.62 189 GLU A C 1
ATOM 1369 O O . GLU A 1 189 ? -14.391 -12.301 16.103 1.00 88.62 189 GLU A O 1
ATOM 1374 N N . GLN A 1 190 ? -13.797 -11.189 17.965 1.00 85.75 190 GLN A N 1
ATOM 1375 C CA . GLN A 1 190 ? -13.861 -9.857 17.362 1.00 85.75 190 GLN A CA 1
ATOM 1376 C C . GLN A 1 190 ? -12.826 -9.699 16.243 1.00 85.75 190 GLN A C 1
ATOM 1378 O O . GLN A 1 190 ? -13.148 -9.149 15.189 1.00 85.75 190 GLN A O 1
ATOM 1383 N N . TYR A 1 191 ? -11.612 -10.228 16.424 1.00 87.81 191 TYR A N 1
ATOM 1384 C CA . TYR A 1 191 ? -10.582 -10.232 15.385 1.00 87.81 191 TYR A CA 1
ATOM 1385 C C . TYR A 1 191 ? -11.038 -10.991 14.131 1.00 87.81 191 TYR A C 1
ATOM 1387 O O . TYR A 1 191 ? -10.929 -10.470 13.021 1.00 87.81 191 TYR A O 1
ATOM 1395 N N . HIS A 1 192 ? -11.607 -12.191 14.288 1.00 88.88 192 HIS A N 1
ATOM 1396 C CA . HIS A 1 192 ? -12.143 -12.957 13.158 1.00 88.88 192 HIS A CA 1
ATOM 1397 C C . HIS A 1 192 ? -13.287 -12.223 12.448 1.00 88.88 192 HIS A C 1
ATOM 1399 O O . HIS A 1 192 ? -13.345 -12.221 11.214 1.00 88.88 192 HIS A O 1
ATOM 1405 N N . LYS A 1 193 ? -14.164 -11.553 13.206 1.00 87.00 193 LYS A N 1
ATOM 1406 C CA . LYS A 1 193 ? -15.239 -10.721 12.651 1.00 87.00 193 LYS A CA 1
ATOM 1407 C C . LYS A 1 193 ? -14.668 -9.559 11.833 1.00 87.00 193 LYS A C 1
ATOM 1409 O O . LYS A 1 193 ? -15.044 -9.405 10.674 1.00 87.00 193 LYS A O 1
ATOM 1414 N N . LEU A 1 194 ? -13.720 -8.799 12.390 1.00 86.81 194 LEU A N 1
ATOM 1415 C CA . LEU A 1 194 ? -13.036 -7.698 11.700 1.00 86.81 194 LEU A CA 1
ATOM 1416 C C . LEU A 1 194 ? -12.366 -8.175 10.413 1.00 86.81 194 LEU A C 1
ATOM 1418 O O . LEU A 1 194 ? -12.574 -7.583 9.359 1.00 86.81 194 LEU A O 1
ATOM 1422 N N . MET A 1 195 ? -11.628 -9.282 10.479 1.00 87.62 195 MET A N 1
ATOM 1423 C CA . MET A 1 195 ? -10.946 -9.867 9.329 1.00 87.62 195 MET A CA 1
ATOM 1424 C C . MET A 1 195 ? -11.920 -10.228 8.198 1.00 87.62 195 MET A C 1
ATOM 1426 O O . MET A 1 195 ? -11.661 -9.895 7.043 1.00 87.62 195 MET A O 1
ATOM 1430 N N . SER A 1 196 ? -13.064 -10.846 8.519 1.00 87.88 196 SER A N 1
ATOM 1431 C CA . SER A 1 196 ? -14.085 -11.194 7.521 1.00 87.88 196 SER A CA 1
ATOM 1432 C C . SER A 1 196 ? -14.698 -9.957 6.854 1.00 87.88 196 SER A C 1
ATOM 1434 O O . SER A 1 196 ? -14.929 -9.957 5.643 1.00 87.88 196 SER A O 1
ATOM 1436 N N . VAL A 1 197 ? -14.937 -8.881 7.610 1.00 87.69 197 VAL A N 1
ATOM 1437 C CA . VAL A 1 197 ? -15.468 -7.637 7.030 1.00 87.69 197 VAL A CA 1
ATOM 1438 C C . VAL A 1 197 ? -14.402 -6.911 6.204 1.00 87.69 197 VAL A C 1
ATOM 1440 O O . VAL A 1 197 ? -14.689 -6.469 5.091 1.00 87.69 197 VAL A O 1
ATOM 1443 N N . CYS A 1 198 ? -13.165 -6.847 6.698 1.00 86.62 198 CYS A N 1
ATOM 1444 C CA . CYS A 1 198 ? -12.024 -6.298 5.970 1.00 86.62 198 CYS A CA 1
ATOM 1445 C C . CYS A 1 198 ? -11.807 -7.047 4.628 1.00 86.62 198 CYS A C 1
ATOM 1447 O O . CYS A 1 198 ? -11.556 -6.404 3.608 1.00 86.62 198 CYS A O 1
ATOM 1449 N N . GLN A 1 199 ? -12.022 -8.369 4.572 1.00 87.19 199 GLN A N 1
ATOM 1450 C CA . GLN A 1 199 ? -11.992 -9.140 3.319 1.00 87.19 199 GLN A CA 1
ATOM 1451 C C . GLN A 1 199 ? -13.060 -8.689 2.316 1.00 87.19 199 GLN A C 1
ATOM 1453 O O . GLN A 1 199 ? -12.722 -8.351 1.184 1.00 87.19 199 GLN A O 1
ATOM 1458 N N . LYS A 1 200 ? -14.321 -8.578 2.751 1.00 87.50 200 LYS A N 1
ATOM 1459 C CA . LYS A 1 200 ? -15.417 -8.086 1.895 1.00 87.50 200 LYS A CA 1
ATOM 1460 C C . LYS A 1 200 ? -15.177 -6.662 1.389 1.00 87.50 200 LYS A C 1
ATOM 1462 O O . LYS A 1 200 ? -15.618 -6.303 0.301 1.00 87.50 200 LYS A O 1
ATOM 1467 N N . ALA A 1 201 ? -14.508 -5.823 2.180 1.00 87.31 201 ALA A N 1
ATOM 1468 C CA . ALA A 1 201 ? -14.141 -4.48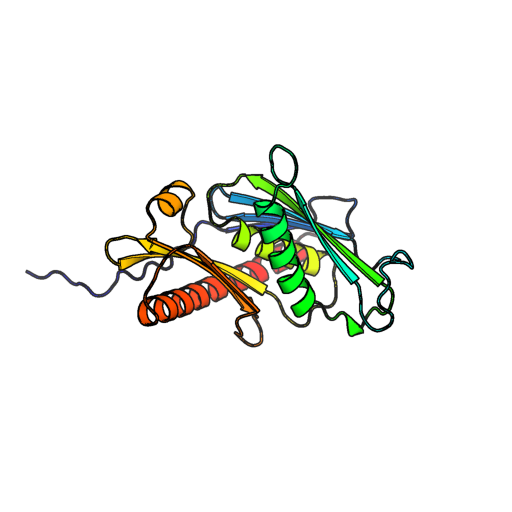1 1.746 1.00 87.31 201 ALA A CA 1
ATOM 1469 C C . ALA A 1 201 ? -13.016 -4.490 0.706 1.00 87.31 201 ALA A C 1
ATOM 1471 O O . ALA A 1 201 ? -13.075 -3.717 -0.247 1.00 87.31 201 ALA A O 1
ATOM 1472 N N . CYS A 1 202 ? -12.023 -5.370 0.854 1.00 87.94 202 CYS A N 1
ATOM 1473 C CA . CYS A 1 202 ? -10.975 -5.535 -0.151 1.00 87.94 202 CYS A CA 1
ATOM 1474 C C . CYS A 1 202 ? -11.549 -5.945 -1.514 1.00 87.94 202 CYS A C 1
ATOM 1476 O O . CYS A 1 202 ? -11.082 -5.427 -2.523 1.00 87.94 202 CYS A O 1
ATOM 1478 N N . ASP A 1 203 ? -12.600 -6.771 -1.552 1.00 87.62 203 ASP A N 1
ATOM 1479 C CA . ASP A 1 203 ? -13.272 -7.149 -2.805 1.00 87.62 203 ASP A CA 1
ATOM 1480 C C . ASP A 1 203 ? -13.795 -5.921 -3.576 1.00 87.62 203 ASP A C 1
ATOM 1482 O O . ASP A 1 203 ? -13.532 -5.779 -4.771 1.00 87.62 203 ASP A O 1
ATOM 1486 N N . LYS A 1 204 ? -14.416 -4.954 -2.883 1.00 87.69 204 LYS A N 1
ATOM 1487 C CA . LYS A 1 204 ? -14.844 -3.677 -3.492 1.00 87.69 204 LYS A CA 1
ATOM 1488 C C . LYS A 1 204 ? -13.665 -2.837 -3.997 1.00 87.69 204 LYS A C 1
ATOM 1490 O O . LYS A 1 204 ? -13.757 -2.182 -5.033 1.00 87.69 204 LYS A O 1
ATOM 1495 N N . VAL A 1 205 ? -12.543 -2.837 -3.272 1.00 89.00 205 VAL A N 1
ATOM 1496 C CA . VAL A 1 205 ? -11.319 -2.131 -3.700 1.00 89.00 205 VAL A CA 1
ATOM 1497 C C . VAL A 1 205 ? -10.729 -2.787 -4.953 1.00 89.00 205 VAL A C 1
ATOM 1499 O O . VAL A 1 205 ? -10.247 -2.086 -5.842 1.00 89.00 205 VAL A O 1
ATOM 1502 N N . PHE A 1 206 ? -10.805 -4.114 -5.072 1.00 89.25 206 PHE A N 1
ATOM 1503 C CA . PHE A 1 206 ? -10.370 -4.827 -6.272 1.00 89.25 206 PHE A CA 1
ATOM 1504 C C . PHE A 1 206 ? -11.246 -4.530 -7.488 1.00 89.25 206 PHE A C 1
ATOM 1506 O O . PHE A 1 206 ? -10.710 -4.337 -8.580 1.00 89.25 206 PHE A O 1
ATOM 1513 N N . GLU A 1 207 ? -12.567 -4.447 -7.318 1.00 88.56 207 GLU A N 1
ATOM 1514 C CA . GLU A 1 207 ? -13.471 -3.979 -8.377 1.00 88.56 207 GLU A CA 1
ATOM 1515 C C . GLU A 1 207 ? -13.074 -2.574 -8.844 1.00 88.56 207 GLU A C 1
ATOM 1517 O O . GLU A 1 207 ? -12.877 -2.345 -10.040 1.00 88.56 207 GLU A O 1
ATOM 1522 N N . PHE A 1 208 ? -12.813 -1.670 -7.896 1.00 88.62 208 PHE A N 1
ATOM 1523 C CA . PHE A 1 208 ? -12.340 -0.323 -8.201 1.00 88.62 208 PHE A CA 1
ATOM 1524 C C . PHE A 1 208 ? -11.000 -0.315 -8.955 1.00 88.62 208 PHE A C 1
ATOM 1526 O O . PHE A 1 208 ? -10.817 0.488 -9.867 1.00 88.62 208 PHE A O 1
ATOM 1533 N N . TYR A 1 209 ? -10.059 -1.211 -8.639 1.00 88.25 209 TYR A N 1
ATOM 1534 C CA . TYR A 1 209 ? -8.800 -1.313 -9.389 1.00 88.25 209 TYR A CA 1
ATOM 1535 C C . TYR A 1 209 ? -9.011 -1.680 -10.848 1.00 88.25 209 TYR A C 1
ATOM 1537 O O . TYR A 1 209 ? -8.328 -1.131 -11.715 1.00 88.25 209 TYR A O 1
ATOM 1545 N N . ARG A 1 210 ? -9.942 -2.596 -11.123 1.00 86.88 210 ARG A N 1
ATOM 1546 C CA . ARG A 1 210 ? -10.267 -3.002 -12.492 1.00 86.88 210 ARG A CA 1
ATOM 1547 C C . ARG A 1 210 ? -10.841 -1.823 -13.268 1.00 86.88 210 ARG A C 1
ATOM 1549 O O . ARG A 1 210 ? -10.311 -1.493 -14.325 1.00 86.88 210 ARG A O 1
ATOM 1556 N N . GLU A 1 211 ? -11.812 -1.117 -12.690 1.00 88.12 211 GLU A N 1
ATOM 1557 C CA . GLU A 1 211 ? -12.375 0.090 -13.305 1.00 88.12 211 GLU A CA 1
ATOM 1558 C C . GLU A 1 211 ? -11.328 1.195 -13.505 1.00 88.12 211 GLU A C 1
ATOM 1560 O O . GLU A 1 211 ? -11.290 1.852 -14.547 1.00 88.12 211 GLU A O 1
ATOM 1565 N N . ALA A 1 212 ? -10.466 1.423 -12.511 1.00 85.81 212 ALA A N 1
ATOM 1566 C CA . ALA A 1 212 ? -9.422 2.437 -12.578 1.00 85.81 212 ALA A CA 1
ATOM 1567 C C . ALA A 1 212 ? -8.423 2.146 -13.704 1.00 85.81 212 ALA A C 1
ATOM 1569 O O . ALA A 1 212 ? -8.043 3.059 -14.437 1.00 85.81 212 ALA A O 1
ATOM 1570 N N . MET A 1 213 ? -8.023 0.882 -13.866 1.00 82.69 213 MET A N 1
ATOM 1571 C CA . MET A 1 213 ? -7.147 0.467 -14.959 1.00 82.69 213 MET A CA 1
ATOM 1572 C C . MET A 1 213 ? -7.810 0.614 -16.324 1.00 82.69 213 MET A C 1
ATOM 1574 O O . MET A 1 213 ? -7.192 1.162 -17.235 1.00 82.69 213 MET A O 1
ATOM 1578 N N . GLU A 1 214 ? -9.064 0.183 -16.464 1.00 84.50 214 GLU A N 1
ATOM 1579 C CA . GLU A 1 214 ? -9.823 0.333 -17.709 1.00 84.50 214 GLU A CA 1
ATOM 1580 C C . GLU A 1 214 ? -9.932 1.805 -18.121 1.00 84.50 214 GLU A C 1
ATOM 1582 O O . GLU A 1 214 ? -9.695 2.146 -19.280 1.00 84.50 214 GLU A O 1
ATOM 1587 N N . ARG A 1 215 ? -10.188 2.708 -17.165 1.00 82.50 215 ARG A N 1
ATOM 1588 C CA . ARG A 1 215 ? -10.221 4.154 -17.427 1.00 82.50 215 ARG A CA 1
ATOM 1589 C C . ARG A 1 215 ? -8.877 4.689 -17.909 1.00 82.50 215 ARG A C 1
ATOM 1591 O O . ARG A 1 215 ? -8.861 5.507 -18.826 1.00 82.50 215 ARG A O 1
ATOM 1598 N N . THR A 1 216 ? -7.763 4.250 -17.329 1.00 75.62 216 THR A N 1
ATOM 1599 C CA . THR A 1 216 ? -6.429 4.681 -17.773 1.00 75.62 216 THR A CA 1
ATOM 1600 C C . THR A 1 216 ? -6.100 4.161 -19.169 1.00 75.62 216 THR A C 1
ATOM 1602 O O . THR A 1 216 ? -5.607 4.927 -19.988 1.00 75.62 216 THR A O 1
ATOM 1605 N N . LEU A 1 217 ? -6.426 2.900 -19.462 1.00 72.56 217 LEU A N 1
ATOM 1606 C CA . LEU A 1 217 ? -6.230 2.279 -20.778 1.00 72.56 217 LEU A CA 1
ATOM 1607 C C . LEU A 1 217 ? -7.133 2.885 -21.863 1.00 72.56 217 LEU A C 1
ATOM 1609 O O . LEU A 1 217 ? -6.758 2.913 -23.029 1.00 72.56 217 LEU A O 1
ATOM 1613 N N . SER A 1 218 ? -8.319 3.371 -21.488 1.00 71.75 218 SER A N 1
ATOM 1614 C CA . SER A 1 218 ? -9.273 3.992 -22.415 1.00 71.75 218 SER A CA 1
ATOM 1615 C C . SER A 1 218 ? -8.912 5.420 -22.837 1.00 71.75 218 SER A C 1
ATOM 1617 O O . SER A 1 218 ? -9.541 5.956 -23.751 1.00 71.75 218 SER A O 1
ATOM 1619 N N . LYS A 1 219 ? -7.935 6.059 -22.179 1.00 61.47 219 LYS A N 1
ATOM 1620 C CA . LYS A 1 219 ? -7.458 7.386 -22.579 1.00 61.47 219 LYS A CA 1
ATOM 1621 C C . LYS A 1 219 ? -6.482 7.231 -23.759 1.00 61.47 219 LYS A C 1
ATOM 1623 O O . LYS A 1 219 ? -5.472 6.555 -23.580 1.00 61.47 219 LYS A O 1
ATOM 1628 N N . PRO A 1 220 ? -6.802 7.802 -24.936 1.00 40.28 220 PRO A N 1
ATOM 1629 C CA . PRO A 1 220 ? -6.000 7.667 -26.153 1.00 40.28 220 PRO A CA 1
ATOM 1630 C C . PRO A 1 220 ? -4.678 8.438 -26.097 1.00 40.28 220 PRO A C 1
ATOM 1632 O O . PRO A 1 220 ? -4.598 9.438 -25.343 1.00 40.28 220 PRO A O 1
#

Radius of gyration: 17.97 Å; Cα contacts (8 Å, |Δi|>4): 472; chains: 1; bounding box: 71×34×49 Å

Sequence (220 aa):
MTSNPENNSSVEIRPIGSLQSCISKPDGSAVFTQGDTSVMAAVYGPGDVKPNKALMDKATVTVTYKPKIGISGVREKALERMIRNTCETVLLTTLFPRSSVDIIVQEIQDAGALLACSINAACLAMINAGIPMKCTVAASCCMMGKDEELIMDPTKEQTKDAECVLTSAIDSSAHSLIASSMQGSCSVEQYHKLMSVCQKACDKVFEFYREAMERTLSKP

Foldseek 3Di:
DDDDPPDPPPLPWADWDKDWPPDPPALTKMWIDGHQWIKIKGKHPFAADDPVQFDQQFEAEFEAEAEPDDDQDPVSVVLRVQLRQLCRVFAPRRVRHRTYMYMYMYTPDAFAPNSQRRSLRSQRRCVSSVGDTPFGKGKWKWFAAPVRDIDTGDTPVRVVRTQKMKIWIATPPPRDTSDIDMDHDDDPVSVVVRSVSRSVSSVVSVVVSVVNVVVVVPPD

pLDDT: mean 83.32, std 12.45, range [31.52, 94.44]

Secondary structure (DSSP, 8-state):
------------PPPEEEEES--SSSSEEEEEEETTEEEEEEEEEEEEPPGGG--SSSPEEEEEEE-SSS---HHHHHHHHHHHHHHHHHB-GGGSTTEEEEEEEEEEE-SS-HHHHHHHHHHHHHHHTT--BSS-EEEEEEEE-TTS-EEES--TTHHHH-SEEEEEEEETTT--EEEEEEEE---HHHHHHHHHHHHHHHHHHHHHHHHHHHHHHT--

Solvent-accessible surface area (backbone atoms only — not comparable to full-atom values): 11617 Å² total; per-residue (Å²): 139,80,88,82,93,84,84,84,79,69,82,55,65,57,65,75,46,75,46,67,65,78,49,91,81,42,62,7,13,13,37,24,28,47,54,76,15,28,24,37,13,38,20,37,56,77,38,88,41,58,80,93,66,46,35,78,73,26,35,34,71,44,52,45,52,40,61,73,73,79,75,72,50,74,66,45,50,51,52,23,50,52,46,31,55,44,50,55,71,32,38,47,32,69,79,38,55,42,19,23,35,42,36,40,37,36,44,72,36,86,40,34,42,56,69,23,44,44,43,34,9,41,41,50,2,35,56,60,41,65,56,68,51,80,49,54,52,32,35,25,29,31,31,30,37,88,82,73,48,72,41,42,49,39,39,52,69,56,56,69,68,34,43,24,39,39,36,42,28,32,32,72,78,77,70,41,78,72,42,76,48,77,50,74,65,77,54,72,68,55,48,54,52,49,50,56,52,34,50,60,49,21,53,55,49,50,53,49,50,53,54,52,49,51,55,60,70,68,56,130

Nearest PDB structures (foldseek):
  6d6q-assembly1_D  TM=9.891E-01  e=1.177E-27  Homo sapiens
  2nn6-assembly1_D  TM=9.696E-01  e=1.970E-23  Homo sapiens
  3hkm-assembly2_B  TM=9.624E-01  e=3.335E-22  Oryza sativa Japonica Group
  3hkm-assembly1_A  TM=9.695E-01  e=1.294E-21  Oryza sativa Japonica Group
  8pel-assembly1_D  TM=9.537E-01  e=3.949E-20  Thermochaetoides thermophila DSM 1495

InterPro domains:
  IPR001247 Exoribonuclease, phosphorolytic domain 1 [PF01138] (12-132)
  IPR020568 Ribosomal protein uS5 domain 2-type superfamily [SSF54211] (12-131)
  IPR027408 PNPase/RNase PH domain superfamily [G3DSA:3.30.230.70] (10-219)
  IPR036345 Exoribonuclease, PH domain 2 superfamily [SSF55666] (132-218)
  IPR050080 Ribonuclease PH [PTHR11953] (10-211)

Mean predicted aligned error: 7.58 Å